Protein AF-A0A9E5TIQ4-F1 (afdb_monomer)

Solvent-accessible surface area (backbone atoms only — not comparable to full-atom values): 17760 Å² total; per-residue (Å²): 130,74,70,66,57,54,55,47,56,70,66,49,48,69,68,75,70,54,94,53,63,68,65,51,43,76,75,41,44,68,67,51,51,52,50,51,50,50,52,50,49,50,49,49,51,48,50,56,61,69,65,55,66,67,79,89,68,67,72,82,74,75,82,85,80,75,95,79,80,78,94,60,82,91,71,82,90,84,85,84,77,77,95,66,72,30,79,55,68,45,64,57,53,42,41,50,55,33,16,78,69,75,42,21,47,34,29,32,95,57,76,78,45,51,29,17,79,81,21,75,45,49,38,68,29,35,35,37,38,36,45,35,27,30,28,50,29,88,58,19,39,41,40,34,37,53,43,50,50,50,52,54,54,57,59,32,92,87,51,47,68,33,36,40,36,43,29,30,39,21,48,29,73,75,10,72,77,59,69,16,31,49,55,70,35,73,46,47,58,27,81,66,53,89,43,23,53,46,55,53,34,56,76,42,37,91,83,41,60,38,42,72,48,66,40,50,84,26,36,82,37,80,38,61,52,61,74,75,73,33,86,64,57,14,24,38,64,52,93,60,64,39,84,92,75,72,42,69,57,38,36,48,29,42,64,45,94,88,69,51,38,38,32,75,87,51,17,32,56,37,81,92,74,58,43,55,40,58,80,40,43,43,80,46,78,43,50,48,79,43,82,31,99,87,67,60,51,41,32,60,69,60,49,58,69,43,55,38,46,88,74,108

Structure (mmCIF, N/CA/C/O backbone):
data_AF-A0A9E5TIQ4-F1
#
_entry.id   AF-A0A9E5TIQ4-F1
#
loop_
_atom_site.group_PDB
_atom_site.id
_atom_site.type_symbol
_atom_site.label_atom_id
_atom_site.label_alt_id
_atom_site.label_comp_id
_atom_site.label_asym_id
_atom_site.label_entity_id
_atom_site.label_seq_id
_atom_site.pdbx_PDB_ins_code
_atom_site.Cartn_x
_atom_site.Cartn_y
_atom_site.Cartn_z
_atom_site.occupancy
_atom_site.B_iso_or_equiv
_atom_site.auth_seq_id
_atom_site.auth_comp_id
_atom_site.auth_asym_id
_atom_site.auth_atom_id
_atom_site.pdbx_PDB_model_num
ATOM 1 N N . ALA A 1 1 ? 28.637 -23.486 -5.875 1.00 42.56 1 ALA A N 1
ATOM 2 C CA . ALA A 1 1 ? 29.849 -24.182 -5.373 1.00 42.56 1 ALA A CA 1
ATOM 3 C C . ALA A 1 1 ? 31.041 -24.232 -6.356 1.00 42.56 1 ALA A C 1
ATOM 5 O O . ALA A 1 1 ? 32.136 -24.559 -5.920 1.00 42.56 1 ALA A O 1
ATOM 6 N N . ALA A 1 2 ? 30.904 -23.883 -7.648 1.00 37.06 2 ALA A N 1
ATOM 7 C CA . ALA A 1 2 ? 32.005 -24.005 -8.623 1.00 37.06 2 ALA A CA 1
ATOM 8 C C . ALA A 1 2 ? 33.028 -22.838 -8.632 1.00 37.06 2 ALA A C 1
ATOM 10 O O . ALA A 1 2 ? 34.176 -23.040 -9.018 1.00 37.06 2 ALA A O 1
ATOM 11 N N . ASN A 1 3 ? 32.665 -21.641 -8.151 1.00 41.19 3 ASN A N 1
ATOM 12 C CA . ASN A 1 3 ? 33.519 -20.444 -8.270 1.00 41.19 3 ASN A CA 1
ATOM 13 C C . ASN A 1 3 ? 34.608 -20.311 -7.188 1.00 41.19 3 ASN A C 1
ATOM 15 O O . ASN A 1 3 ? 35.626 -19.664 -7.423 1.00 41.19 3 ASN A O 1
ATOM 19 N N . ALA A 1 4 ? 34.451 -20.958 -6.027 1.00 39.38 4 ALA A N 1
ATOM 20 C CA . ALA A 1 4 ? 35.472 -20.942 -4.971 1.00 39.38 4 ALA A CA 1
ATOM 21 C C . ALA A 1 4 ? 36.730 -21.751 -5.357 1.00 39.38 4 ALA A C 1
ATOM 23 O O . ALA A 1 4 ? 37.843 -21.416 -4.950 1.00 39.38 4 ALA A O 1
ATOM 24 N N . ASN A 1 5 ? 36.567 -22.773 -6.205 1.00 48.97 5 ASN A N 1
ATOM 25 C CA . ASN A 1 5 ? 37.658 -23.656 -6.625 1.00 48.97 5 ASN A CA 1
ATOM 26 C C . ASN A 1 5 ? 38.603 -23.003 -7.647 1.00 48.97 5 ASN A C 1
ATOM 28 O O . ASN A 1 5 ? 39.792 -23.317 -7.662 1.00 48.97 5 ASN A O 1
ATOM 32 N N . ILE A 1 6 ? 38.112 -22.055 -8.454 1.00 46.56 6 ILE A N 1
ATOM 33 C CA . ILE A 1 6 ? 38.939 -21.318 -9.423 1.00 46.56 6 ILE A CA 1
ATOM 34 C C . ILE A 1 6 ? 39.866 -20.338 -8.689 1.00 46.56 6 ILE A C 1
ATOM 36 O O . ILE A 1 6 ? 41.055 -20.278 -8.983 1.00 46.56 6 ILE A O 1
ATOM 40 N N . TRP A 1 7 ? 39.366 -19.650 -7.658 1.00 47.09 7 TRP A N 1
ATOM 41 C CA . TRP A 1 7 ? 40.166 -18.726 -6.844 1.00 47.09 7 TRP A CA 1
ATOM 42 C C . TRP A 1 7 ? 41.330 -19.423 -6.124 1.00 47.09 7 TRP A C 1
ATOM 44 O O . TRP A 1 7 ? 42.465 -18.942 -6.153 1.00 47.09 7 TRP A O 1
ATOM 54 N N . ALA A 1 8 ? 41.072 -20.587 -5.521 1.00 44.97 8 ALA A N 1
ATOM 55 C CA . ALA A 1 8 ? 42.109 -21.375 -4.860 1.00 44.97 8 ALA A CA 1
ATOM 56 C C . ALA A 1 8 ? 43.161 -21.890 -5.863 1.00 44.97 8 ALA A C 1
ATOM 58 O O . ALA A 1 8 ? 44.362 -21.776 -5.617 1.00 44.97 8 ALA A O 1
ATOM 59 N N . ALA A 1 9 ? 42.736 -22.390 -7.026 1.00 51.69 9 ALA A N 1
ATOM 60 C CA . ALA A 1 9 ? 43.649 -22.900 -8.048 1.00 51.69 9 ALA A CA 1
ATOM 61 C C . ALA A 1 9 ? 44.524 -21.799 -8.680 1.00 51.69 9 ALA A C 1
ATOM 63 O O . ALA A 1 9 ? 45.705 -22.023 -8.934 1.00 51.69 9 ALA A O 1
ATOM 64 N N . THR A 1 10 ? 43.985 -20.599 -8.908 1.00 54.16 10 THR A N 1
ATOM 65 C CA . THR A 1 10 ? 44.727 -19.514 -9.570 1.00 54.16 10 THR A CA 1
ATOM 66 C C . THR A 1 10 ? 45.737 -18.830 -8.647 1.00 54.16 10 THR A C 1
ATOM 68 O O . THR A 1 10 ? 46.815 -18.454 -9.105 1.00 54.16 10 THR A O 1
ATOM 71 N N . TYR A 1 11 ? 45.428 -18.684 -7.354 1.00 53.97 11 TYR A N 1
ATOM 72 C CA . TYR A 1 11 ? 46.252 -17.876 -6.444 1.00 53.97 11 TYR A CA 1
ATOM 73 C C . TYR A 1 11 ? 47.030 -18.678 -5.395 1.00 53.97 11 TYR A C 1
ATOM 75 O O . TYR A 1 11 ? 48.069 -18.205 -4.936 1.00 53.97 11 TYR A O 1
ATOM 83 N N . VAL A 1 12 ? 46.588 -19.887 -5.031 1.00 56.94 12 VAL A N 1
ATOM 84 C CA . VAL A 1 12 ? 47.251 -20.705 -3.994 1.00 56.94 12 VAL A CA 1
ATOM 85 C C . VAL A 1 12 ? 48.229 -21.708 -4.606 1.00 56.94 12 VAL A C 1
ATOM 87 O O . VAL A 1 12 ? 49.316 -21.920 -4.074 1.00 56.94 12 VAL A O 1
ATOM 90 N N . PHE A 1 13 ? 47.900 -22.282 -5.763 1.00 54.41 13 PHE A N 1
ATOM 91 C CA . PHE A 1 13 ? 48.732 -23.298 -6.418 1.00 54.41 13 PHE A CA 1
ATOM 92 C C . PHE A 1 13 ? 50.144 -22.809 -6.817 1.00 54.41 13 PHE A C 1
ATOM 94 O O . PHE A 1 13 ? 51.103 -23.543 -6.579 1.00 54.41 13 PHE A O 1
ATOM 101 N N . PRO A 1 14 ? 50.335 -21.566 -7.313 1.00 57.72 14 PRO A N 1
ATOM 102 C CA . PRO A 1 14 ? 51.669 -21.037 -7.614 1.00 57.72 14 PRO A CA 1
ATOM 103 C C . PRO A 1 14 ? 52.554 -20.811 -6.379 1.00 57.72 14 PRO A C 1
ATOM 105 O O . PRO A 1 14 ? 53.769 -20.706 -6.516 1.00 57.72 14 PRO A O 1
ATOM 108 N N . LEU A 1 15 ? 51.968 -20.712 -5.177 1.00 54.88 15 LEU A N 1
ATOM 109 C CA . LEU A 1 15 ? 52.715 -20.599 -3.917 1.00 54.88 15 LEU A CA 1
ATOM 110 C C . LEU A 1 15 ? 53.240 -21.964 -3.448 1.00 54.88 15 LEU A C 1
ATOM 112 O O . LEU A 1 15 ? 54.264 -22.022 -2.778 1.00 54.88 15 LEU A O 1
ATOM 116 N N . LEU A 1 16 ? 52.584 -23.065 -3.825 1.00 56.22 16 LEU A N 1
ATOM 117 C CA . LEU A 1 16 ? 53.005 -24.423 -3.464 1.00 56.22 16 LEU A CA 1
ATOM 118 C C . LEU A 1 16 ? 54.097 -24.985 -4.390 1.00 56.22 16 LEU A C 1
ATOM 120 O O . LEU A 1 16 ? 54.746 -25.962 -4.033 1.00 56.22 16 LEU A O 1
ATOM 124 N N . SER A 1 17 ? 54.330 -24.364 -5.552 1.00 56.97 17 SER A N 1
ATOM 125 C CA . SER A 1 17 ? 55.329 -24.782 -6.548 1.00 56.97 17 SER A CA 1
ATOM 126 C C . SER A 1 17 ? 56.645 -23.990 -6.486 1.00 56.97 17 SER A C 1
ATOM 128 O O . SER A 1 17 ? 57.386 -23.941 -7.466 1.00 56.97 17 SER A O 1
ATOM 130 N N . VAL A 1 18 ? 56.916 -23.284 -5.384 1.00 62.72 18 VAL A N 1
ATOM 131 C CA . VAL A 1 18 ? 58.122 -22.456 -5.238 1.00 62.72 18 VAL A CA 1
ATOM 132 C C . VAL A 1 18 ? 59.252 -23.292 -4.637 1.00 62.72 18 VAL A C 1
ATOM 134 O O . VAL A 1 18 ? 59.346 -23.437 -3.421 1.00 62.72 18 VAL A O 1
ATOM 137 N N . ASP A 1 19 ? 60.162 -23.771 -5.486 1.00 61.66 19 ASP A N 1
ATOM 138 C CA . ASP A 1 19 ? 61.300 -24.616 -5.080 1.00 61.66 19 ASP A CA 1
ATOM 139 C C . ASP A 1 19 ? 62.307 -23.915 -4.149 1.00 61.66 19 ASP A C 1
ATOM 141 O O . ASP A 1 19 ? 63.136 -24.564 -3.513 1.00 61.66 19 ASP A O 1
ATOM 145 N N . ASN A 1 20 ? 62.269 -22.579 -4.055 1.00 65.69 20 ASN A N 1
ATOM 146 C CA . ASN A 1 20 ? 63.195 -21.824 -3.214 1.00 65.69 20 ASN A CA 1
ATOM 147 C C . ASN A 1 20 ? 62.518 -20.625 -2.532 1.00 65.69 20 ASN A C 1
ATOM 149 O O . ASN A 1 20 ? 62.623 -19.471 -2.952 1.00 65.69 20 ASN A O 1
ATOM 153 N N . TRP A 1 21 ? 61.813 -20.919 -1.439 1.00 63.22 21 TRP A N 1
ATOM 154 C CA . TRP A 1 21 ? 61.018 -19.965 -0.653 1.00 63.22 21 TRP A CA 1
ATOM 155 C C . TRP A 1 21 ? 61.799 -18.713 -0.217 1.00 63.22 21 TRP A C 1
ATOM 157 O O . TRP A 1 21 ? 61.247 -17.616 -0.120 1.00 63.22 21 TRP A O 1
ATOM 167 N N . LYS A 1 22 ? 63.114 -18.859 -0.014 1.00 60.19 22 LYS A N 1
ATOM 168 C CA . LYS A 1 22 ? 64.007 -17.795 0.460 1.00 60.19 22 LYS A CA 1
ATOM 169 C C . LYS A 1 22 ? 64.152 -16.646 -0.552 1.00 60.19 22 LYS A C 1
ATOM 171 O O . LYS A 1 22 ? 64.002 -15.488 -0.175 1.00 60.19 22 LYS A O 1
ATOM 176 N N . SER A 1 23 ? 64.351 -16.949 -1.839 1.00 62.03 23 SER A N 1
ATOM 177 C CA . SER A 1 23 ? 64.501 -15.923 -2.889 1.00 62.03 23 SER A CA 1
ATOM 178 C C . SER A 1 23 ? 63.163 -15.294 -3.297 1.00 62.03 23 SER A C 1
ATOM 180 O O . SER A 1 23 ? 63.107 -14.126 -3.695 1.00 62.03 23 SER A O 1
ATOM 182 N N . PHE A 1 24 ? 62.069 -16.051 -3.163 1.00 62.56 24 PHE A N 1
ATOM 183 C CA . PHE A 1 24 ? 60.713 -15.569 -3.401 1.00 62.56 24 PHE A CA 1
ATOM 184 C C . PHE A 1 24 ? 60.289 -14.541 -2.346 1.00 62.56 24 PHE A C 1
ATOM 186 O O . PHE A 1 24 ? 59.835 -13.453 -2.712 1.00 62.56 24 PHE A O 1
ATOM 193 N N . LEU A 1 25 ? 60.518 -14.823 -1.054 1.00 61.44 25 LEU A N 1
ATOM 194 C CA . LEU A 1 25 ? 60.291 -13.838 0.005 1.00 61.44 25 LEU A CA 1
ATOM 195 C C . LEU A 1 25 ? 61.185 -12.606 -0.169 1.00 61.44 25 LEU A C 1
ATOM 197 O O . LEU A 1 25 ? 60.672 -11.493 -0.132 1.00 61.44 25 LEU A O 1
ATOM 201 N N . GLU A 1 26 ? 62.481 -12.759 -0.444 1.00 64.50 26 GLU A N 1
ATOM 202 C CA . GLU A 1 26 ? 63.382 -11.605 -0.608 1.00 64.50 26 GLU A CA 1
ATOM 203 C C . GLU A 1 26 ? 62.938 -10.633 -1.718 1.00 64.50 26 GLU A C 1
ATOM 205 O O . GLU A 1 26 ? 63.075 -9.418 -1.565 1.00 64.50 26 GLU A O 1
ATOM 210 N N . ARG A 1 27 ? 62.334 -11.130 -2.809 1.00 64.75 27 ARG A N 1
ATOM 211 C CA . ARG A 1 27 ? 61.827 -10.287 -3.911 1.00 64.75 27 ARG A CA 1
ATOM 212 C C . ARG A 1 27 ? 60.391 -9.791 -3.738 1.00 64.75 27 ARG A C 1
ATOM 214 O O . ARG A 1 27 ? 60.051 -8.751 -4.300 1.00 64.75 27 ARG A O 1
ATOM 221 N N . ARG A 1 28 ? 59.527 -10.527 -3.031 1.00 64.50 28 ARG A N 1
ATOM 222 C CA . ARG A 1 28 ? 58.069 -10.282 -2.988 1.00 64.50 28 ARG A CA 1
ATOM 223 C C . ARG A 1 28 ? 57.520 -10.055 -1.572 1.00 64.50 28 ARG A C 1
ATOM 225 O O . ARG A 1 28 ? 56.307 -9.954 -1.419 1.00 64.50 28 ARG A O 1
ATOM 232 N N . TRP A 1 29 ? 58.364 -9.909 -0.546 1.00 68.25 29 TRP A N 1
ATOM 233 C CA . TRP A 1 29 ? 57.895 -9.694 0.833 1.00 68.25 29 TRP A CA 1
ATOM 234 C C . TRP A 1 29 ? 57.043 -8.430 0.992 1.00 68.25 29 TRP A C 1
ATOM 236 O O . TRP A 1 29 ? 56.099 -8.438 1.770 1.00 68.25 29 TRP A O 1
ATOM 246 N N . LYS A 1 30 ? 57.323 -7.361 0.231 1.00 64.00 30 LYS A N 1
ATOM 247 C CA . LYS A 1 30 ? 56.545 -6.112 0.284 1.00 64.00 30 LYS A CA 1
ATOM 248 C C . LYS A 1 30 ? 55.079 -6.301 -0.152 1.00 64.00 30 LYS A C 1
ATOM 250 O O . LYS A 1 30 ? 54.204 -5.969 0.642 1.00 64.00 30 LYS A O 1
ATOM 255 N N . PRO A 1 31 ? 54.764 -6.855 -1.344 1.00 65.88 31 PRO A N 1
ATOM 256 C CA . PRO A 1 31 ? 53.372 -7.119 -1.716 1.00 65.88 31 PRO A CA 1
ATOM 257 C C . PRO A 1 31 ? 52.699 -8.180 -0.831 1.00 65.88 31 PRO A C 1
ATOM 259 O O . PRO A 1 31 ? 51.519 -8.044 -0.530 1.00 65.88 31 PRO A O 1
ATOM 262 N N . LEU A 1 32 ? 53.435 -9.189 -0.347 1.00 71.25 32 LEU A N 1
ATOM 263 C CA . LEU A 1 32 ? 52.907 -10.173 0.610 1.00 71.25 32 LEU A CA 1
ATOM 264 C C . LEU A 1 32 ? 52.525 -9.536 1.952 1.00 71.25 32 LEU A C 1
ATOM 266 O O . LEU A 1 32 ? 51.450 -9.817 2.471 1.00 71.25 32 LEU A O 1
ATOM 270 N N . ALA A 1 33 ? 53.359 -8.641 2.484 1.00 72.31 33 ALA A N 1
ATOM 271 C CA . ALA A 1 33 ? 53.063 -7.908 3.710 1.00 72.31 33 ALA A CA 1
ATOM 272 C C . ALA A 1 33 ? 51.814 -7.028 3.552 1.00 72.31 33 ALA A C 1
ATOM 274 O O . ALA A 1 33 ? 50.981 -6.995 4.450 1.00 72.31 33 ALA A O 1
ATOM 275 N N . VAL A 1 34 ? 51.636 -6.379 2.395 1.00 70.81 34 VAL A N 1
ATOM 276 C CA . VAL A 1 34 ? 50.425 -5.594 2.099 1.00 70.81 34 VAL A CA 1
ATOM 277 C C . VAL A 1 34 ? 49.180 -6.481 2.068 1.00 70.81 34 VAL A C 1
ATOM 279 O O . VAL A 1 34 ? 48.183 -6.129 2.687 1.00 70.81 34 VAL A O 1
ATOM 282 N N . ILE A 1 35 ? 49.232 -7.649 1.418 1.00 74.69 35 ILE A N 1
ATOM 283 C CA . ILE A 1 35 ? 48.102 -8.593 1.391 1.00 74.69 35 ILE A CA 1
ATOM 284 C C . ILE A 1 35 ? 47.768 -9.084 2.803 1.00 74.69 35 ILE A C 1
ATOM 286 O O . ILE A 1 35 ? 46.601 -9.099 3.177 1.00 74.69 35 ILE A O 1
ATOM 290 N N . VAL A 1 36 ? 48.773 -9.437 3.608 1.00 78.69 36 VAL A N 1
ATOM 291 C CA . VAL A 1 36 ? 48.565 -9.878 4.996 1.00 78.69 36 VAL A CA 1
ATOM 292 C C . VAL A 1 36 ? 47.952 -8.766 5.845 1.00 78.69 36 VAL A C 1
ATOM 294 O O . VAL A 1 36 ? 47.033 -9.036 6.610 1.00 78.69 36 VAL A O 1
ATOM 297 N N . VAL A 1 37 ? 48.401 -7.517 5.682 1.00 79.75 37 VAL A N 1
ATOM 298 C CA . VAL A 1 37 ? 47.808 -6.360 6.370 1.00 79.75 37 VAL A CA 1
ATOM 299 C C . VAL A 1 37 ? 46.363 -6.146 5.927 1.00 79.75 37 VAL A C 1
ATOM 301 O O . VAL A 1 37 ? 45.508 -5.960 6.782 1.00 79.75 37 VAL A O 1
ATOM 304 N N . ILE A 1 38 ? 46.058 -6.231 4.629 1.00 75.62 38 ILE A N 1
ATOM 305 C CA . ILE A 1 38 ? 44.681 -6.117 4.127 1.00 75.62 38 ILE A CA 1
ATOM 306 C C . ILE A 1 38 ? 43.811 -7.233 4.709 1.00 75.62 38 ILE A C 1
ATOM 308 O O . ILE A 1 38 ? 42.761 -6.940 5.260 1.00 75.62 38 ILE A O 1
ATOM 312 N N . VAL A 1 39 ? 44.260 -8.490 4.673 1.00 79.75 39 VAL A N 1
ATOM 313 C CA . VAL A 1 39 ? 43.513 -9.627 5.235 1.00 79.75 39 VAL A CA 1
ATOM 314 C C . VAL A 1 39 ? 43.319 -9.473 6.743 1.00 79.75 39 VAL A C 1
ATOM 316 O O . VAL A 1 39 ? 42.223 -9.722 7.235 1.00 79.75 39 VAL A O 1
ATOM 319 N N . ALA A 1 40 ? 44.335 -9.018 7.480 1.00 78.19 40 ALA A N 1
ATOM 320 C CA . ALA A 1 40 ? 44.237 -8.775 8.917 1.00 78.19 40 ALA A CA 1
ATOM 321 C C . ALA A 1 40 ? 43.289 -7.612 9.245 1.00 78.19 40 ALA A C 1
ATOM 323 O O . ALA A 1 40 ? 42.498 -7.719 10.179 1.00 78.19 40 ALA A O 1
ATOM 324 N N . LEU A 1 41 ? 43.312 -6.531 8.460 1.00 75.38 41 LEU A N 1
ATOM 325 C CA . LEU A 1 41 ? 42.383 -5.408 8.598 1.00 75.38 41 LEU A CA 1
ATOM 326 C C . LEU A 1 41 ? 40.954 -5.814 8.229 1.00 75.38 41 LEU A C 1
ATOM 328 O O . LEU A 1 41 ? 40.027 -5.449 8.940 1.00 75.38 41 LEU A O 1
ATOM 332 N N . SER A 1 42 ? 40.763 -6.607 7.173 1.00 68.38 42 SER A N 1
ATOM 333 C CA . SER A 1 42 ? 39.458 -7.145 6.783 1.00 68.38 42 SER A CA 1
ATOM 334 C C . SER A 1 42 ? 38.922 -8.130 7.820 1.00 68.38 42 SER A C 1
ATOM 336 O O . SER A 1 42 ? 37.750 -8.056 8.168 1.00 68.38 42 SER A O 1
ATOM 338 N N . ALA A 1 43 ? 39.761 -9.012 8.366 1.00 71.06 43 ALA A N 1
ATOM 339 C CA . ALA A 1 43 ? 39.381 -9.932 9.434 1.00 71.06 43 ALA A CA 1
ATOM 340 C C . ALA A 1 43 ? 39.088 -9.191 10.746 1.00 71.06 43 ALA A C 1
ATOM 342 O O . ALA A 1 43 ? 38.109 -9.512 11.412 1.00 71.06 43 ALA A O 1
ATOM 343 N N . GLY A 1 44 ? 39.876 -8.167 11.089 1.00 70.94 44 GLY A N 1
ATOM 344 C CA . GLY A 1 44 ? 39.629 -7.289 12.233 1.00 70.94 44 GLY A CA 1
ATOM 345 C C . GLY A 1 44 ? 38.335 -6.492 12.079 1.00 70.94 44 GLY A C 1
ATOM 346 O O . GLY A 1 44 ? 37.512 -6.483 12.986 1.00 70.94 44 GLY A O 1
ATOM 347 N N . TYR A 1 45 ? 38.095 -5.908 10.903 1.00 68.44 45 TYR A N 1
ATOM 348 C CA . TYR A 1 45 ? 36.848 -5.218 10.568 1.00 68.44 45 TYR A CA 1
ATOM 349 C C . TYR A 1 45 ? 35.645 -6.167 10.618 1.00 68.44 45 TYR A C 1
ATOM 351 O O . TYR A 1 45 ? 34.634 -5.842 11.234 1.00 68.44 45 TYR A O 1
ATOM 359 N N . MET A 1 46 ? 35.763 -7.371 10.047 1.00 63.56 46 MET A N 1
ATOM 360 C CA . MET A 1 46 ? 34.723 -8.394 10.145 1.00 63.56 46 MET A CA 1
ATOM 361 C C . MET A 1 46 ? 34.512 -8.853 11.587 1.00 63.56 46 MET A C 1
ATOM 363 O O . MET A 1 46 ? 33.369 -9.029 11.970 1.00 63.56 46 MET A O 1
ATOM 367 N N . SER A 1 47 ? 35.557 -9.003 12.403 1.00 66.56 47 SER A N 1
ATOM 368 C CA . SER A 1 47 ? 35.436 -9.378 13.818 1.00 66.56 47 SER A CA 1
ATOM 369 C C . SER A 1 47 ? 34.778 -8.283 14.654 1.00 66.56 47 SER A C 1
ATOM 371 O O . SER A 1 47 ? 33.986 -8.601 15.530 1.00 66.56 47 SER A O 1
ATOM 373 N N . ILE A 1 48 ? 35.062 -7.008 14.377 1.00 63.09 48 ILE A N 1
ATOM 374 C CA . ILE A 1 48 ? 34.384 -5.868 15.014 1.00 63.09 48 ILE A CA 1
ATOM 375 C C . ILE A 1 48 ? 32.912 -5.829 14.591 1.00 63.09 48 ILE A C 1
ATOM 377 O O . ILE A 1 48 ? 32.042 -5.578 15.415 1.00 63.09 48 ILE A O 1
ATOM 381 N N . ARG A 1 49 ? 32.615 -6.135 13.322 1.00 55.66 49 ARG A N 1
ATOM 382 C CA . ARG A 1 49 ? 31.243 -6.181 12.800 1.00 55.66 49 ARG A CA 1
ATOM 383 C C . ARG A 1 49 ? 30.457 -7.402 13.292 1.00 55.66 49 ARG A C 1
ATOM 385 O O . ARG A 1 49 ? 29.257 -7.295 13.494 1.00 55.66 49 ARG A O 1
ATOM 392 N N . ARG A 1 50 ? 31.122 -8.545 13.498 1.00 52.62 50 ARG A N 1
ATOM 393 C CA . ARG A 1 50 ? 30.534 -9.789 14.032 1.00 52.62 50 ARG A CA 1
ATOM 394 C C . ARG A 1 50 ? 30.417 -9.776 15.557 1.00 52.62 50 ARG A C 1
ATOM 396 O O . ARG A 1 50 ? 29.568 -10.470 16.086 1.00 52.62 50 ARG A O 1
ATOM 403 N N . GLY A 1 51 ? 31.256 -8.991 16.236 1.00 43.94 51 GLY A N 1
ATOM 404 C CA . GLY A 1 51 ? 31.124 -8.641 17.654 1.00 43.94 51 GLY A CA 1
ATOM 405 C C . GLY A 1 51 ? 30.189 -7.453 17.899 1.00 43.94 51 GLY A C 1
ATOM 406 O O . GLY A 1 51 ? 30.184 -6.898 18.996 1.00 43.94 51 GLY A O 1
ATOM 407 N N . GLY A 1 52 ? 29.439 -7.027 16.879 1.00 45.44 52 GLY A N 1
ATOM 408 C CA . GLY A 1 52 ? 28.377 -6.049 17.028 1.00 45.44 52 GLY A CA 1
ATOM 409 C C . GLY A 1 52 ? 27.222 -6.671 17.795 1.00 45.44 52 GLY A C 1
ATOM 410 O O . GLY A 1 52 ? 26.442 -7.386 17.187 1.00 45.44 52 GLY A O 1
ATOM 411 N N . LEU A 1 53 ? 27.169 -6.351 19.091 1.00 45.09 53 LEU A N 1
ATOM 412 C CA . LEU A 1 53 ? 26.035 -6.469 20.010 1.00 45.09 53 LEU A CA 1
ATOM 413 C C . LEU A 1 53 ? 25.425 -7.877 20.093 1.00 45.09 53 LEU A C 1
ATOM 415 O O . LEU A 1 53 ? 24.740 -8.329 19.184 1.00 45.09 53 LEU A O 1
ATOM 419 N N . ASP A 1 54 ? 25.621 -8.538 21.237 1.00 41.84 54 ASP A N 1
ATOM 420 C CA . ASP A 1 54 ? 24.704 -9.595 21.665 1.00 41.84 54 ASP A CA 1
ATOM 421 C C . ASP A 1 54 ? 23.265 -9.072 21.498 1.00 41.84 54 ASP A C 1
ATOM 423 O O . ASP A 1 54 ? 22.910 -8.043 22.084 1.00 41.84 54 ASP A O 1
ATOM 427 N N . ASP A 1 55 ? 22.450 -9.766 20.696 1.00 48.09 55 ASP A N 1
ATOM 428 C CA . ASP A 1 55 ? 21.023 -9.458 20.472 1.00 48.09 55 ASP A CA 1
ATOM 429 C C . ASP A 1 55 ? 20.261 -9.354 21.820 1.00 48.09 55 ASP A C 1
ATOM 431 O O . ASP A 1 55 ? 19.261 -8.648 21.928 1.00 48.09 55 ASP A O 1
ATOM 435 N N . ASP A 1 56 ? 20.797 -9.972 22.881 1.00 46.44 56 ASP A N 1
ATOM 436 C CA . ASP A 1 56 ? 20.289 -9.947 24.259 1.00 46.44 56 ASP A CA 1
ATOM 437 C C . ASP A 1 56 ? 20.448 -8.598 24.998 1.00 46.44 56 ASP A C 1
ATOM 439 O O . ASP A 1 56 ? 19.894 -8.437 26.087 1.00 46.44 56 ASP A O 1
ATOM 443 N N . GLN A 1 57 ? 21.186 -7.616 24.458 1.00 42.84 57 GLN A N 1
ATOM 444 C CA . GLN A 1 57 ? 21.367 -6.297 25.098 1.00 42.84 57 GLN A CA 1
ATOM 445 C C . GLN A 1 57 ? 20.585 -5.147 24.459 1.00 42.84 57 GLN A C 1
ATOM 447 O O . GLN A 1 57 ? 20.641 -4.022 24.968 1.00 42.84 57 GLN A O 1
ATOM 452 N N . MET A 1 58 ? 19.818 -5.385 23.393 1.00 44.88 58 MET A N 1
ATOM 453 C CA . MET A 1 58 ? 18.860 -4.380 22.938 1.00 44.88 58 MET A CA 1
ATOM 454 C C . MET A 1 58 ? 17.682 -4.348 23.915 1.00 44.88 58 MET A C 1
ATOM 456 O O . MET A 1 58 ? 16.712 -5.091 23.779 1.00 44.88 58 MET A O 1
ATOM 460 N N . SER A 1 59 ? 17.781 -3.473 24.921 1.00 47.41 59 SER A N 1
ATOM 461 C CA . SER A 1 59 ? 16.624 -3.009 25.688 1.00 47.41 59 SER A CA 1
ATOM 462 C C . SER A 1 59 ? 15.506 -2.702 24.695 1.00 47.41 59 SER A C 1
ATOM 464 O O . SER A 1 59 ? 15.704 -1.918 23.763 1.00 47.41 59 SER A O 1
ATOM 466 N N . ARG A 1 60 ? 14.343 -3.344 24.863 1.00 52.22 60 ARG A N 1
ATOM 467 C CA . ARG A 1 60 ? 13.107 -2.883 24.230 1.00 52.22 60 ARG A CA 1
ATOM 468 C C . ARG A 1 60 ? 12.799 -1.534 24.861 1.00 52.22 60 ARG A C 1
ATOM 470 O O . ARG A 1 60 ? 12.055 -1.465 25.836 1.00 52.22 60 ARG A O 1
ATOM 477 N N . ASP A 1 61 ? 13.432 -0.482 24.358 1.00 56.19 61 ASP A N 1
ATOM 478 C CA . ASP A 1 61 ? 13.119 0.875 24.760 1.00 56.19 61 ASP A CA 1
ATOM 479 C C . ASP A 1 61 ? 11.663 1.103 24.373 1.00 56.19 61 ASP A C 1
ATOM 481 O O . ASP A 1 61 ? 11.310 1.228 23.199 1.00 56.19 61 ASP A O 1
ATOM 485 N N . ILE A 1 62 ? 10.794 1.056 25.381 1.00 61.72 62 ILE A N 1
ATOM 486 C CA . ILE A 1 62 ? 9.381 1.349 25.210 1.00 61.72 62 ILE A CA 1
ATOM 487 C C . ILE A 1 62 ? 9.324 2.816 24.805 1.00 61.72 62 ILE A C 1
ATOM 489 O O . ILE A 1 62 ? 9.680 3.702 25.587 1.00 61.72 62 ILE A O 1
ATOM 493 N N . LEU A 1 63 ? 8.913 3.063 23.563 1.00 68.38 63 LEU A N 1
ATOM 494 C CA . LEU A 1 63 ? 8.738 4.406 23.043 1.00 68.38 63 LEU A CA 1
ATOM 495 C C . LEU A 1 63 ? 7.662 5.109 23.881 1.00 68.38 63 LEU A C 1
ATOM 497 O O . LEU A 1 63 ? 6.471 4.831 23.750 1.00 68.38 63 LEU A O 1
ATOM 501 N N . SER A 1 64 ? 8.095 5.999 24.772 1.00 74.69 64 SER A N 1
ATOM 502 C CA . SER A 1 64 ? 7.198 6.834 25.564 1.00 74.69 64 SER A CA 1
ATOM 503 C C . SER A 1 64 ? 6.808 8.047 24.733 1.00 74.69 64 SER A C 1
ATOM 505 O O . SER A 1 64 ? 7.624 8.941 24.498 1.00 74.69 64 SER A O 1
ATOM 507 N N . LEU A 1 65 ? 5.568 8.051 24.252 1.00 81.38 65 LEU A N 1
ATOM 508 C CA . LEU A 1 65 ? 4.997 9.154 23.492 1.00 81.38 65 LEU A CA 1
ATOM 509 C C . LEU A 1 65 ? 4.041 9.943 24.381 1.00 81.38 65 LEU A C 1
ATOM 511 O O . LEU A 1 65 ? 3.195 9.377 25.069 1.00 81.38 65 LEU A O 1
ATOM 515 N N . THR A 1 66 ? 4.159 11.266 24.341 1.00 83.62 66 THR A N 1
ATOM 516 C CA . THR A 1 66 ? 3.177 12.178 24.932 1.00 83.62 66 THR A CA 1
ATOM 517 C C . THR A 1 66 ? 2.357 12.815 23.815 1.00 83.62 66 THR A C 1
ATOM 519 O O . THR A 1 66 ? 2.968 13.230 22.827 1.00 83.62 66 THR A O 1
ATOM 522 N N . PRO A 1 67 ? 1.025 12.952 23.953 1.00 84.88 67 PRO A N 1
ATOM 523 C CA . PRO A 1 67 ? 0.212 13.664 22.973 1.00 84.88 67 PRO A CA 1
ATOM 524 C C . PRO A 1 67 ? 0.738 15.081 22.724 1.00 84.88 67 PRO A C 1
ATOM 526 O O . PRO A 1 67 ? 1.115 15.788 23.662 1.00 84.88 67 PRO A O 1
ATOM 529 N N . MET A 1 68 ? 0.773 15.489 21.457 1.00 86.38 68 MET A N 1
ATOM 530 C CA . MET A 1 68 ? 1.245 16.805 21.031 1.00 86.38 68 MET A CA 1
ATOM 531 C C . MET A 1 68 ? 0.327 17.368 19.951 1.00 86.38 68 MET A C 1
ATOM 533 O O . MET A 1 68 ? -0.083 16.649 19.046 1.00 86.38 68 MET A O 1
ATOM 537 N N . GLU A 1 69 ? 0.074 18.671 20.026 1.00 87.06 69 GLU A N 1
ATOM 538 C CA . GLU A 1 69 ? -0.655 19.420 19.003 1.00 87.06 69 GLU A CA 1
ATOM 539 C C . GLU A 1 69 ? 0.322 20.113 18.050 1.00 87.06 69 GLU A C 1
ATOM 541 O O . GLU A 1 69 ? 1.379 20.608 18.460 1.00 87.06 69 GLU A O 1
ATOM 546 N N . ALA A 1 70 ? -0.037 20.174 16.769 1.00 87.00 70 ALA A N 1
ATOM 547 C CA . ALA A 1 70 ? 0.759 20.884 15.778 1.00 87.00 70 ALA A CA 1
ATOM 548 C C . ALA A 1 70 ? 0.745 22.401 16.035 1.00 87.00 70 ALA A C 1
ATOM 550 O O . ALA A 1 70 ? -0.279 22.991 16.371 1.00 87.00 70 ALA A O 1
ATOM 551 N N . SER A 1 71 ? 1.887 23.061 15.826 1.00 87.88 71 SER A N 1
ATOM 552 C CA . SER A 1 71 ? 2.035 24.511 16.024 1.00 87.88 71 SER A CA 1
ATOM 553 C C . SER A 1 71 ? 1.700 25.357 14.786 1.00 87.88 71 SER A C 1
ATOM 555 O O . SER A 1 71 ? 1.732 26.585 14.860 1.00 87.88 71 SER A O 1
ATOM 557 N N . GLY A 1 72 ? 1.386 24.728 13.649 1.00 87.44 72 GLY A N 1
ATOM 558 C CA . GLY A 1 72 ? 1.096 25.390 12.375 1.00 87.44 72 GLY A CA 1
ATOM 559 C C . GLY A 1 72 ? 0.218 24.536 11.460 1.00 87.44 72 GLY A C 1
ATOM 560 O O . GLY A 1 72 ? -0.022 23.368 11.751 1.00 87.44 72 GLY A O 1
ATOM 561 N N . THR A 1 73 ? -0.256 25.131 10.360 1.00 85.38 73 THR A N 1
ATOM 562 C CA . THR A 1 73 ? -1.151 24.483 9.382 1.00 85.38 73 THR A CA 1
ATOM 563 C C . THR A 1 73 ? -0.577 24.591 7.954 1.00 85.38 73 THR A C 1
ATOM 565 O O . THR A 1 73 ? 0.087 25.593 7.659 1.00 85.38 73 THR A O 1
ATOM 568 N N . PRO A 1 74 ? -0.813 23.606 7.061 1.00 86.75 74 PRO A N 1
ATOM 569 C CA . PRO A 1 74 ? -1.511 22.345 7.322 1.00 86.75 74 PRO A CA 1
ATOM 570 C C . PRO A 1 74 ? -0.655 21.372 8.146 1.00 86.75 74 PRO A C 1
ATOM 572 O O . PRO A 1 74 ? 0.573 21.386 8.062 1.00 86.75 74 PRO A O 1
ATOM 575 N N . GLN A 1 75 ? -1.318 20.523 8.928 1.00 85.44 75 GLN A N 1
ATOM 576 C CA . GLN A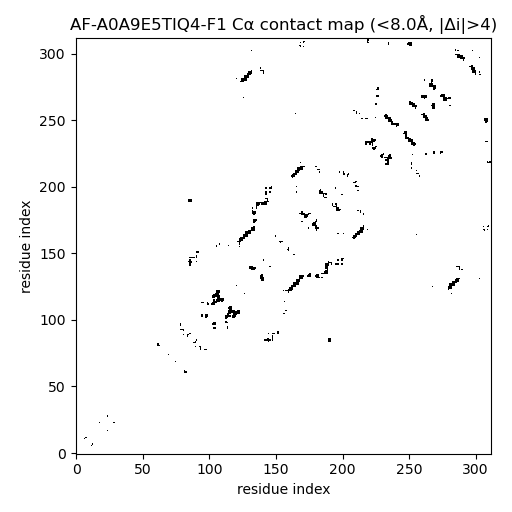 1 75 ? -0.692 19.488 9.745 1.00 85.44 75 GLN A CA 1
ATOM 577 C C . GLN A 1 75 ? -1.195 18.094 9.368 1.00 85.44 75 GLN A C 1
ATOM 579 O O . GLN A 1 75 ? -2.324 17.932 8.907 1.00 85.44 75 GLN A O 1
ATOM 584 N N . SER A 1 76 ? -0.355 17.089 9.597 1.00 87.81 76 SER A N 1
ATOM 585 C CA . SER A 1 76 ? -0.766 15.686 9.582 1.00 87.81 76 SER A CA 1
ATOM 586 C C . SER A 1 76 ? -1.165 15.256 10.991 1.00 87.81 76 SER A C 1
ATOM 588 O O . SER A 1 76 ? -0.498 15.630 11.956 1.00 87.81 76 SER A O 1
ATOM 590 N N . ASN A 1 77 ? -2.206 14.433 11.096 1.00 91.06 77 ASN A N 1
ATOM 591 C CA . ASN A 1 77 ? -2.527 13.734 12.337 1.00 91.06 77 ASN A CA 1
ATOM 592 C C . ASN A 1 77 ? -1.627 12.502 12.452 1.00 91.06 77 ASN A C 1
ATOM 594 O O . ASN A 1 77 ? -1.483 11.749 11.487 1.00 91.06 77 ASN A O 1
ATOM 598 N N . ILE A 1 78 ? -1.007 12.310 13.615 1.00 91.88 78 ILE A N 1
ATOM 599 C CA . ILE A 1 78 ? -0.155 11.153 13.891 1.00 91.88 78 ILE A CA 1
ATOM 600 C C . ILE A 1 78 ? -0.753 10.412 15.076 1.00 91.88 78 ILE A C 1
ATOM 602 O O . ILE A 1 78 ? -0.793 10.933 16.188 1.00 91.88 78 ILE A O 1
ATOM 606 N N . TYR A 1 79 ? -1.175 9.183 14.816 1.00 93.69 79 TYR A N 1
ATOM 607 C CA . TYR A 1 79 ? -1.614 8.235 15.826 1.00 93.69 79 TYR A CA 1
ATOM 608 C C . TYR A 1 79 ? -0.545 7.160 15.964 1.00 93.69 79 TYR A C 1
ATOM 610 O O . TYR A 1 79 ? 0.062 6.750 14.973 1.00 93.69 79 TYR A O 1
ATOM 618 N N . ALA A 1 80 ? -0.279 6.740 17.195 1.00 92.69 80 ALA A N 1
ATOM 619 C CA . ALA A 1 80 ? 0.752 5.762 17.477 1.00 92.69 80 ALA A CA 1
ATOM 620 C C . ALA A 1 80 ? 0.275 4.816 18.572 1.00 92.69 80 ALA A C 1
ATOM 622 O O . ALA A 1 80 ? 0.014 5.237 19.699 1.00 92.69 80 ALA A O 1
ATOM 623 N N . VAL A 1 81 ? 0.207 3.539 18.222 1.00 91.56 81 VAL A N 1
ATOM 624 C CA . VAL A 1 81 ? 0.050 2.432 19.161 1.00 91.56 81 VAL A CA 1
ATOM 625 C C . VAL A 1 81 ? 1.428 1.804 19.345 1.00 91.56 81 VAL A C 1
ATOM 627 O O . VAL A 1 81 ? 2.205 1.704 18.393 1.00 91.56 81 VAL A O 1
ATOM 630 N N . SER A 1 82 ? 1.776 1.454 20.580 1.00 90.19 82 SER A N 1
ATOM 631 C CA . SER A 1 82 ? 3.071 0.870 20.925 1.00 90.19 82 SER A CA 1
ATOM 632 C C . SER A 1 82 ? 2.899 -0.501 21.567 1.00 90.19 82 SER A C 1
ATOM 634 O O . SER A 1 82 ? 1.830 -0.838 22.067 1.00 90.19 82 SER A O 1
ATOM 636 N N . GLY A 1 83 ? 3.974 -1.292 21.557 1.00 88.50 83 GLY A N 1
ATOM 637 C CA . GLY A 1 83 ? 3.955 -2.640 22.124 1.00 88.50 83 GLY A CA 1
ATOM 638 C C . GLY A 1 83 ? 3.256 -3.676 21.247 1.00 88.50 83 GLY A C 1
ATOM 639 O O . GLY A 1 83 ? 2.864 -4.703 21.788 1.00 88.50 83 GLY A O 1
ATOM 640 N N . THR A 1 84 ? 3.132 -3.409 19.944 1.00 91.19 84 THR A N 1
ATOM 641 C CA . THR A 1 84 ? 2.538 -4.329 18.972 1.00 91.19 84 THR A CA 1
ATOM 642 C C . THR A 1 84 ? 3.601 -5.131 18.222 1.00 91.19 84 THR A C 1
ATOM 644 O O . THR A 1 84 ? 4.744 -4.677 18.080 1.00 91.19 84 THR A O 1
ATOM 647 N N . ASP A 1 85 ? 3.242 -6.315 17.732 1.00 90.44 85 ASP A N 1
ATOM 648 C CA . ASP A 1 85 ? 4.100 -7.150 16.875 1.00 90.44 85 ASP A CA 1
ATOM 649 C C . ASP A 1 85 ? 3.554 -7.362 15.451 1.00 90.44 85 ASP A C 1
ATOM 651 O O . ASP A 1 85 ? 4.268 -7.880 14.584 1.00 90.44 85 ASP A O 1
ATOM 655 N N . GLY A 1 86 ? 2.342 -6.865 15.188 1.00 91.19 86 GLY A N 1
ATOM 656 C CA . GLY A 1 86 ? 1.668 -6.932 13.894 1.00 91.19 86 GLY A CA 1
ATOM 657 C C . GLY A 1 86 ? 0.795 -8.172 13.714 1.00 91.19 86 GLY A C 1
ATOM 658 O O . GLY A 1 86 ? -0.031 -8.161 12.811 1.00 91.19 86 GLY A O 1
ATOM 659 N N . ALA A 1 87 ? 0.949 -9.201 14.553 1.00 93.44 87 ALA A N 1
ATOM 660 C CA . ALA A 1 87 ? 0.069 -10.375 14.598 1.00 93.44 87 ALA A CA 1
ATOM 661 C C . ALA A 1 87 ? -1.028 -10.252 15.673 1.00 93.44 87 ALA A C 1
ATOM 663 O O . ALA A 1 87 ? -1.844 -11.159 15.843 1.00 93.44 87 ALA A O 1
ATOM 664 N N . ASP A 1 88 ? -0.999 -9.156 16.424 1.00 93.62 88 ASP A N 1
ATOM 665 C CA . ASP A 1 88 ? -1.936 -8.777 17.470 1.00 93.62 88 ASP A CA 1
ATOM 666 C C . ASP A 1 88 ? -2.983 -7.767 16.972 1.00 93.62 88 ASP A C 1
ATOM 668 O O . ASP A 1 88 ? -2.996 -7.382 15.805 1.00 93.62 88 ASP A O 1
ATOM 672 N N . ASP A 1 89 ? -3.838 -7.294 17.884 1.00 94.88 89 ASP A N 1
ATOM 673 C CA . ASP A 1 89 ? -4.929 -6.347 17.600 1.00 94.88 89 ASP A CA 1
ATOM 674 C C . ASP A 1 89 ? -4.426 -4.893 17.397 1.00 94.88 89 ASP A C 1
ATOM 676 O O . ASP A 1 89 ? -5.089 -3.911 17.745 1.00 94.88 89 ASP A O 1
ATOM 680 N N . GLY A 1 90 ? -3.185 -4.720 16.928 1.00 96.19 90 GLY A N 1
ATOM 681 C CA . GLY A 1 90 ? -2.522 -3.422 16.825 1.00 96.19 90 GLY A CA 1
ATOM 682 C C . GLY A 1 90 ? -3.133 -2.493 15.772 1.00 96.19 90 GLY A C 1
ATOM 683 O O . GLY A 1 90 ? -3.126 -1.272 15.957 1.00 96.19 90 GLY A O 1
ATOM 684 N N . VAL A 1 91 ? -3.665 -3.048 14.677 1.00 97.06 91 VAL A N 1
ATOM 685 C CA . VAL A 1 91 ? -4.353 -2.279 13.624 1.00 97.06 91 VAL A CA 1
ATOM 686 C C . VAL A 1 91 ? -5.714 -1.804 14.125 1.00 97.06 91 VAL A C 1
ATOM 688 O O . VAL A 1 91 ? -6.065 -0.636 13.959 1.00 97.06 91 VAL A O 1
ATOM 691 N N . GLU A 1 92 ? -6.444 -2.679 14.805 1.00 96.69 92 GLU A N 1
ATOM 692 C CA . GLU A 1 92 ? -7.731 -2.406 15.431 1.00 96.69 92 GLU A CA 1
ATOM 693 C C . GLU A 1 92 ? -7.576 -1.323 16.499 1.00 96.69 92 GLU A C 1
ATOM 695 O O . GLU A 1 92 ? -8.267 -0.306 16.443 1.00 96.69 92 GLU A O 1
ATOM 700 N N . ALA A 1 93 ? -6.591 -1.460 17.392 1.00 97.12 93 ALA A N 1
ATOM 701 C CA . ALA A 1 93 ? -6.277 -0.453 18.403 1.00 97.12 93 ALA A CA 1
ATOM 702 C C . ALA A 1 93 ? -5.910 0.909 17.784 1.00 97.12 93 ALA A C 1
ATOM 704 O O . ALA A 1 93 ? -6.238 1.961 18.340 1.00 97.12 93 ALA A O 1
ATOM 705 N N . LEU A 1 94 ? -5.239 0.923 16.624 1.00 97.25 94 LEU A N 1
ATOM 706 C CA . LEU A 1 94 ? -4.930 2.162 15.906 1.00 97.25 94 LEU A CA 1
ATOM 707 C C . LEU A 1 94 ? -6.202 2.819 15.358 1.00 97.25 94 LEU A C 1
ATOM 709 O O . LEU A 1 94 ? -6.354 4.036 15.466 1.00 97.25 94 LEU A O 1
ATOM 713 N N . ILE A 1 95 ? -7.117 2.030 14.799 1.00 97.62 95 ILE A N 1
ATOM 714 C CA . ILE A 1 95 ? -8.397 2.510 14.272 1.00 97.62 95 ILE A CA 1
ATOM 715 C C . ILE A 1 95 ? -9.312 3.007 15.396 1.00 97.62 95 ILE A C 1
ATOM 717 O O . ILE A 1 95 ? -9.925 4.066 15.257 1.00 97.62 95 ILE A O 1
ATOM 721 N N . GLU A 1 96 ? -9.354 2.314 16.532 1.00 97.06 96 GLU A N 1
ATOM 722 C CA . GLU A 1 96 ? -10.054 2.774 17.734 1.00 97.06 96 GLU A CA 1
ATOM 723 C C . GLU A 1 96 ? -9.492 4.115 18.222 1.00 97.06 96 GLU A C 1
ATOM 725 O O . GLU A 1 96 ? -10.250 5.064 18.427 1.00 97.06 96 GLU A O 1
ATOM 730 N N . LEU A 1 97 ? -8.163 4.253 18.301 1.00 96.69 97 LEU A N 1
ATOM 731 C CA . LEU A 1 97 ? -7.514 5.513 18.674 1.00 96.69 97 LEU A CA 1
ATOM 732 C C . LEU A 1 97 ? -7.845 6.651 17.690 1.00 96.69 97 LEU A C 1
ATOM 734 O O . LEU A 1 97 ? -8.055 7.795 18.104 1.00 96.69 97 LEU A O 1
ATOM 738 N N . MET A 1 98 ? -7.910 6.366 16.388 1.00 97.00 98 MET A N 1
ATOM 739 C CA . MET A 1 98 ? -8.349 7.341 15.384 1.00 97.00 98 MET A CA 1
ATOM 740 C C . MET A 1 98 ? -9.808 7.766 15.616 1.00 97.00 98 MET A C 1
ATOM 742 O O . MET A 1 98 ? -10.109 8.965 15.623 1.00 97.00 98 MET A O 1
ATOM 746 N N . ALA A 1 99 ? -10.702 6.810 15.875 1.00 96.38 99 ALA A N 1
ATOM 747 C CA . ALA A 1 99 ? -12.119 7.049 16.140 1.00 96.38 99 ALA A CA 1
ATOM 748 C C . ALA A 1 99 ? -12.357 7.880 17.412 1.00 96.38 99 ALA A C 1
ATOM 750 O O . ALA A 1 99 ? -13.128 8.844 17.383 1.00 96.38 99 ALA A O 1
ATOM 751 N N . GLU A 1 100 ? -11.635 7.594 18.501 1.00 95.38 100 GLU A N 1
ATOM 752 C CA . GLU A 1 100 ? -11.648 8.400 19.734 1.00 95.38 100 GLU A CA 1
ATOM 753 C C . GLU A 1 100 ? -11.287 9.870 19.472 1.00 95.38 100 GLU A C 1
ATOM 755 O O . GLU A 1 100 ? -11.785 10.785 20.135 1.00 95.38 100 GLU A O 1
ATOM 760 N N . ASN A 1 101 ? -10.466 10.108 18.448 1.00 93.88 101 ASN A N 1
ATOM 761 C CA . ASN A 1 101 ? -10.036 11.427 18.001 1.00 93.88 101 ASN A CA 1
ATOM 762 C C . ASN A 1 101 ? -10.838 11.950 16.797 1.00 93.88 101 ASN A C 1
ATOM 764 O O . ASN A 1 101 ? -10.378 12.844 16.085 1.00 93.88 101 ASN A O 1
ATOM 768 N N . ARG A 1 102 ? -12.071 11.452 16.611 1.00 94.50 102 ARG A N 1
ATOM 769 C CA . ARG A 1 102 ? -13.043 11.888 15.588 1.00 94.50 102 ARG A CA 1
ATOM 770 C C . ARG A 1 102 ? -12.553 11.723 14.149 1.00 94.50 102 ARG A C 1
ATOM 772 O O . 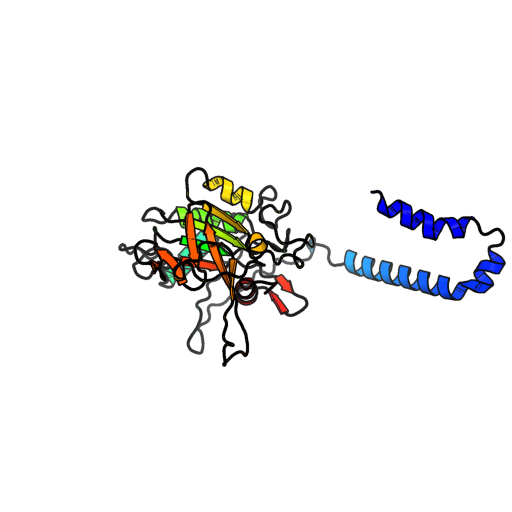ARG A 1 102 ? -12.954 12.487 13.271 1.00 94.50 102 ARG A O 1
ATOM 779 N N . GLN A 1 103 ? -11.709 10.728 13.908 1.00 95.75 103 GLN A N 1
ATOM 780 C CA . GLN A 1 103 ? -11.291 10.328 12.574 1.00 95.75 103 GLN A CA 1
ATOM 781 C C . GLN A 1 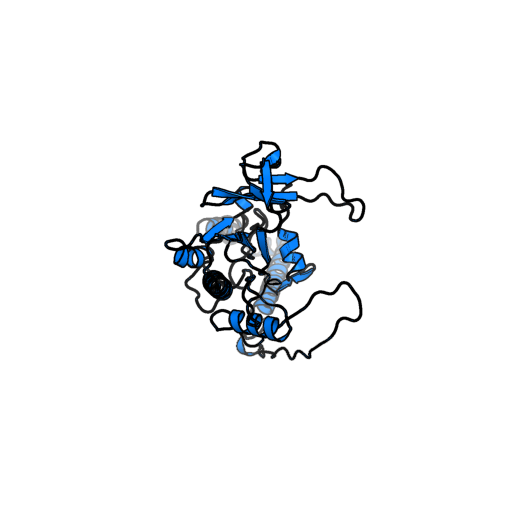103 ? -11.782 8.896 12.309 1.00 95.75 103 GLN A C 1
ATOM 783 O O . GLN A 1 103 ? -11.030 7.951 12.541 1.00 95.75 103 GLN A O 1
ATOM 788 N N . PRO A 1 104 ? -13.039 8.712 11.855 1.00 97.38 104 PRO A N 1
ATOM 789 C CA . PRO A 1 104 ? -13.543 7.386 11.513 1.00 97.38 104 PRO A CA 1
ATOM 790 C C . PRO A 1 104 ? -12.694 6.772 10.397 1.00 97.38 104 PRO A C 1
ATOM 792 O O . PRO A 1 104 ? -12.298 7.458 9.449 1.00 97.38 104 PRO A O 1
ATOM 795 N N . PHE A 1 105 ? -12.417 5.476 10.503 1.00 98.06 105 PHE A N 1
ATOM 796 C CA . PHE A 1 105 ? -11.663 4.757 9.480 1.00 98.06 105 PHE A CA 1
ATOM 797 C C . PHE A 1 105 ? -12.574 4.356 8.316 1.00 98.06 105 PHE A C 1
ATOM 799 O O . PHE A 1 105 ? -12.245 4.613 7.157 1.00 98.06 105 PHE A O 1
ATOM 806 N N . TYR A 1 106 ? -13.754 3.819 8.627 1.00 98.50 106 TYR A N 1
ATOM 807 C CA . TYR A 1 106 ? -14.715 3.344 7.636 1.00 98.50 106 TYR A CA 1
ATOM 808 C C . TYR A 1 106 ? -15.644 4.467 7.177 1.00 98.50 106 TYR A C 1
ATOM 810 O O . TYR A 1 106 ? -16.251 5.175 7.986 1.00 98.50 106 TYR A O 1
ATOM 818 N N . ARG A 1 107 ? -15.780 4.638 5.866 1.00 98.19 107 ARG A N 1
ATOM 819 C CA . ARG A 1 107 ? -16.768 5.530 5.272 1.00 98.19 107 ARG A CA 1
ATOM 820 C C . ARG A 1 107 ? -18.100 4.799 5.221 1.00 98.19 107 ARG A C 1
ATOM 822 O O . ARG A 1 107 ? -18.206 3.713 4.669 1.00 98.19 107 ARG A O 1
ATOM 829 N N . SER A 1 108 ? -19.109 5.398 5.837 1.00 97.69 108 SER A N 1
ATOM 830 C CA . SER A 1 108 ? -20.454 4.834 5.910 1.00 97.69 108 SER A CA 1
ATOM 831 C C . SER A 1 108 ? -21.491 5.944 6.021 1.00 97.69 108 SER A C 1
ATOM 833 O O . SER A 1 108 ? -21.189 7.053 6.463 1.00 97.69 108 SER A O 1
ATOM 835 N N . ALA A 1 109 ? -22.730 5.643 5.634 1.00 96.56 109 ALA A N 1
ATOM 836 C CA . ALA A 1 109 ? -23.871 6.508 5.923 1.00 96.56 109 ALA A CA 1
ATOM 837 C C . ALA A 1 109 ? -24.292 6.445 7.402 1.00 96.56 109 ALA A C 1
ATOM 839 O O . ALA A 1 109 ? -24.923 7.376 7.901 1.00 96.56 109 ALA A O 1
ATOM 840 N N . GLU A 1 110 ? -23.975 5.345 8.090 1.00 95.62 110 GLU A N 1
ATOM 841 C CA . GLU A 1 110 ? -24.198 5.194 9.525 1.00 95.62 110 GLU A CA 1
ATOM 842 C C . GLU A 1 110 ? -23.022 5.781 10.318 1.00 95.62 110 GLU A C 1
ATOM 844 O O . GLU A 1 110 ? -21.901 5.845 9.821 1.00 95.62 110 GLU A O 1
ATOM 849 N N . GLU A 1 111 ? -23.268 6.193 11.564 1.00 95.88 111 GLU A N 1
ATOM 850 C CA . GLU A 1 111 ? -22.253 6.797 12.436 1.00 95.88 111 GLU A CA 1
ATOM 851 C C . GLU A 1 111 ? -22.185 6.070 13.784 1.00 95.88 111 GLU A C 1
ATOM 853 O O . GLU A 1 111 ? -23.183 6.000 14.505 1.00 95.88 111 GLU A O 1
ATOM 858 N N . ASP A 1 112 ? -21.004 5.560 14.145 1.00 92.31 112 ASP A N 1
ATOM 859 C CA . ASP A 1 112 ? -20.745 4.935 15.457 1.00 92.31 112 ASP A CA 1
ATOM 860 C C . ASP A 1 112 ? -19.343 5.225 16.034 1.00 92.31 112 ASP A C 1
ATOM 862 O O . ASP A 1 112 ? -18.947 4.649 17.045 1.00 92.31 112 ASP A O 1
ATOM 866 N N . GLY A 1 113 ? -18.603 6.151 15.417 1.00 92.31 113 GLY A N 1
ATOM 867 C CA . GLY A 1 113 ? -17.237 6.521 15.795 1.00 92.31 113 GLY A CA 1
ATOM 868 C C . GLY A 1 113 ? -16.183 5.827 14.937 1.00 92.31 113 GLY A C 1
ATOM 869 O O . GLY A 1 113 ? -15.306 6.508 14.407 1.00 92.31 113 GLY A O 1
ATOM 870 N N . LEU A 1 114 ? -16.299 4.510 14.735 1.00 95.75 114 LEU A N 1
ATOM 871 C CA . LEU A 1 114 ? -15.426 3.754 13.826 1.00 95.75 114 LEU A CA 1
ATOM 872 C C . LEU A 1 114 ? -15.808 4.001 12.365 1.00 95.75 114 LEU A C 1
ATOM 874 O O . LEU A 1 114 ? -14.931 4.040 11.493 1.00 95.75 114 LEU A O 1
ATOM 878 N N . LYS A 1 115 ? -17.108 4.203 12.115 1.00 97.06 115 LYS A N 1
ATOM 879 C CA . LYS A 1 115 ? -17.658 4.556 10.806 1.00 97.06 115 LYS A CA 1
ATOM 880 C C . LYS A 1 115 ? -18.408 5.888 10.804 1.00 97.06 115 LYS A C 1
ATOM 882 O O . LYS A 1 115 ? -18.931 6.325 11.833 1.00 97.06 115 LYS A O 1
ATOM 887 N N . GLY A 1 116 ? -18.432 6.532 9.638 1.00 97.38 116 GLY A N 1
ATOM 888 C CA . GLY A 1 116 ? -19.174 7.768 9.386 1.00 97.38 116 GLY A CA 1
ATOM 889 C C . GLY A 1 116 ? -18.923 8.345 7.989 1.00 97.38 116 GLY A C 1
ATOM 890 O O . GLY A 1 116 ? -18.029 7.880 7.279 1.00 97.38 116 GLY A O 1
ATOM 891 N N . PRO A 1 117 ? -19.655 9.393 7.571 1.00 96.69 117 PRO A N 1
ATOM 892 C CA . PRO A 1 117 ? -19.572 9.937 6.211 1.00 96.69 117 PRO A CA 1
ATOM 893 C C . PRO A 1 117 ? -18.213 10.578 5.897 1.00 96.69 117 PRO A C 1
ATOM 895 O O . PRO A 1 117 ? -17.841 10.714 4.735 1.00 96.69 117 PRO A O 1
ATOM 898 N N . SER A 1 118 ? -17.448 10.953 6.926 1.00 95.88 118 SER A N 1
ATOM 899 C CA . SER A 1 118 ? -16.076 11.455 6.801 1.00 95.88 118 SER A CA 1
ATOM 900 C C . SER A 1 118 ? -15.009 10.354 6.826 1.00 95.88 118 SER A C 1
ATOM 902 O O . SER A 1 118 ? -13.828 10.673 6.949 1.00 95.88 118 SER A O 1
ATOM 904 N N . GLY A 1 119 ? -15.405 9.078 6.789 1.00 97.12 119 GLY A N 1
ATOM 905 C CA . GLY A 1 119 ? -14.480 7.953 6.847 1.00 97.12 119 GLY A CA 1
ATOM 906 C C . GLY A 1 119 ? -13.518 7.895 5.663 1.00 97.12 119 GLY A C 1
ATOM 907 O O . GLY A 1 119 ? -13.770 8.451 4.583 1.00 97.12 119 GLY A O 1
ATOM 908 N N . LEU A 1 120 ? -12.388 7.227 5.883 1.00 96.88 120 LEU A N 1
ATOM 909 C CA . LEU A 1 120 ? -11.293 7.163 4.920 1.00 96.88 120 LEU A CA 1
ATOM 910 C C . LEU A 1 120 ? -11.555 6.148 3.805 1.00 96.88 120 LEU A C 1
ATOM 912 O O . LEU A 1 120 ? -11.258 6.462 2.654 1.00 96.88 120 LEU A O 1
ATOM 916 N N . ILE A 1 121 ? -12.099 4.977 4.152 1.00 98.31 121 ILE A N 1
ATOM 917 C CA . ILE A 1 121 ? -12.264 3.830 3.249 1.00 98.31 121 ILE A CA 1
ATOM 918 C C . ILE A 1 121 ? -13.744 3.479 3.113 1.00 98.31 121 ILE A C 1
ATOM 920 O O . ILE A 1 121 ? -14.361 3.111 4.104 1.00 98.31 121 ILE A O 1
ATOM 924 N N . ASP A 1 122 ? -14.300 3.584 1.913 1.00 98.38 122 ASP A N 1
ATOM 925 C CA . ASP A 1 122 ? -15.630 3.089 1.557 1.00 98.38 122 ASP A CA 1
ATOM 926 C C . ASP A 1 122 ? -15.618 1.582 1.274 1.00 98.38 122 ASP A C 1
ATOM 928 O O . ASP A 1 122 ? -14.612 1.005 0.857 1.00 98.38 122 ASP A O 1
ATOM 932 N N . ALA A 1 123 ? -16.770 0.934 1.448 1.00 98.25 123 ALA A N 1
ATOM 933 C CA . ALA A 1 123 ? -16.938 -0.485 1.162 1.00 98.25 123 ALA A CA 1
ATOM 934 C C . ALA A 1 123 ? -16.662 -0.844 -0.310 1.00 98.25 123 ALA A C 1
ATOM 936 O O . ALA A 1 123 ? -16.345 -2.001 -0.592 1.00 98.25 123 ALA A O 1
ATOM 937 N N . GLY A 1 124 ? -16.834 0.100 -1.241 1.00 98.25 124 GLY A N 1
ATOM 938 C CA . GLY A 1 124 ? -16.592 -0.089 -2.674 1.00 98.25 124 GLY A CA 1
ATOM 939 C C . GLY A 1 124 ? -15.194 0.297 -3.162 1.00 98.25 124 GLY A C 1
ATOM 940 O O . GLY A 1 124 ? -14.909 0.080 -4.338 1.00 98.25 124 GLY A O 1
ATOM 941 N N . ASP A 1 125 ? -14.339 0.851 -2.301 1.00 98.69 125 ASP A N 1
ATOM 942 C CA . ASP A 1 125 ? -13.052 1.410 -2.719 1.00 98.69 125 ASP A CA 1
ATOM 943 C C . ASP A 1 125 ? -12.076 0.346 -3.244 1.00 98.69 125 ASP A C 1
ATOM 945 O O . ASP A 1 125 ? -12.012 -0.794 -2.775 1.00 98.69 125 ASP A O 1
ATOM 949 N N . VAL A 1 126 ? -11.228 0.765 -4.179 1.00 98.81 126 VAL A N 1
ATOM 950 C CA . VAL A 1 126 ? -10.002 0.057 -4.538 1.00 98.81 126 VAL A CA 1
ATOM 951 C C . VAL A 1 126 ? -8.900 0.526 -3.594 1.00 98.81 126 VAL A C 1
ATOM 953 O O . VAL A 1 126 ? -8.470 1.679 -3.632 1.00 98.81 126 VAL A O 1
ATOM 956 N N . VAL A 1 127 ? -8.426 -0.367 -2.733 1.00 98.88 127 VAL A N 1
ATOM 957 C CA . VAL A 1 127 ? -7.402 -0.083 -1.729 1.00 98.88 127 VAL A CA 1
ATOM 958 C C 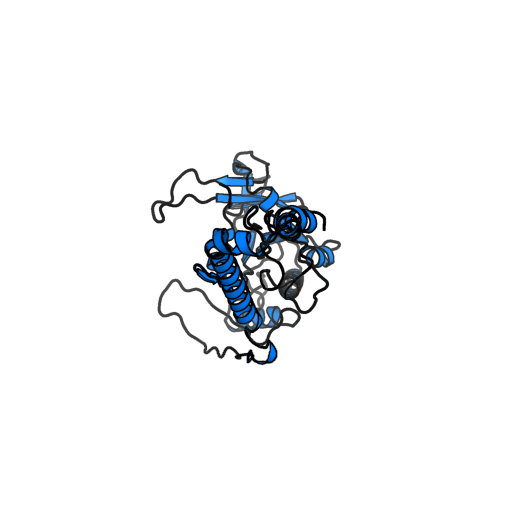. VAL A 1 127 ? -6.059 -0.636 -2.189 1.00 98.88 127 VAL A C 1
ATOM 960 O O . VAL A 1 127 ? -5.817 -1.841 -2.186 1.00 98.88 127 VAL A O 1
ATOM 963 N N . LEU A 1 128 ? -5.151 0.262 -2.553 1.00 98.75 128 LEU A N 1
ATOM 964 C CA . LEU A 1 128 ? -3.763 -0.046 -2.856 1.00 98.75 128 LEU A CA 1
ATOM 965 C C . LEU A 1 128 ? -2.934 -0.011 -1.567 1.00 98.75 128 LEU A C 1
ATOM 967 O O . LEU A 1 128 ? -2.613 1.060 -1.045 1.00 98.75 128 LEU A O 1
ATOM 971 N N . ILE A 1 129 ? -2.546 -1.180 -1.069 1.00 98.75 129 ILE A N 1
ATOM 972 C CA . ILE A 1 129 ? -1.609 -1.315 0.043 1.00 98.75 129 ILE A CA 1
ATOM 973 C C . ILE A 1 129 ? -0.201 -1.296 -0.541 1.00 98.75 129 ILE A C 1
ATOM 975 O O . ILE A 1 129 ? 0.289 -2.296 -1.067 1.00 98.75 129 ILE A O 1
ATOM 979 N N . LYS A 1 130 ? 0.470 -0.148 -0.441 1.00 97.75 130 LYS A N 1
ATOM 980 C CA . LYS A 1 130 ? 1.873 -0.054 -0.823 1.00 97.75 130 LYS A CA 1
ATOM 981 C C . LYS A 1 130 ? 2.732 -0.630 0.299 1.00 97.75 130 LYS A C 1
ATOM 983 O O . LYS A 1 130 ? 2.896 0.014 1.338 1.00 97.75 130 LYS A O 1
ATOM 988 N N . VAL A 1 131 ? 3.325 -1.792 0.062 1.00 97.44 131 VAL A N 1
ATOM 989 C CA . VAL A 1 131 ? 4.311 -2.421 0.952 1.00 97.44 131 VAL A CA 1
ATOM 990 C C . VAL A 1 131 ? 5.728 -2.096 0.495 1.00 97.44 131 VAL A C 1
ATOM 992 O O . VAL A 1 131 ? 5.926 -1.543 -0.584 1.00 97.44 131 VAL A O 1
ATOM 995 N N . ASN A 1 132 ? 6.707 -2.398 1.343 1.00 94.25 132 ASN A N 1
ATOM 996 C CA . ASN A 1 132 ? 8.117 -2.394 0.999 1.00 94.25 132 ASN A CA 1
ATOM 997 C C . ASN A 1 132 ? 8.578 -3.843 0.868 1.00 94.25 132 ASN A C 1
ATOM 999 O O . ASN A 1 132 ? 8.679 -4.547 1.872 1.00 94.25 132 ASN A O 1
ATOM 1003 N N . SER A 1 133 ? 8.904 -4.238 -0.351 1.00 92.38 133 SER A N 1
ATOM 1004 C CA . SER A 1 133 ? 9.314 -5.589 -0.716 1.00 92.38 133 SER A CA 1
ATOM 1005 C C . SER A 1 133 ? 10.583 -5.586 -1.572 1.00 92.38 133 SER A C 1
ATOM 1007 O O . SER A 1 133 ? 10.938 -6.592 -2.177 1.00 92.38 133 SER A O 1
ATOM 1009 N N . GLN A 1 134 ? 11.334 -4.479 -1.570 1.00 89.56 134 GLN A N 1
ATOM 1010 C CA . GLN A 1 134 ? 12.677 -4.404 -2.158 1.00 89.56 134 GLN A CA 1
ATOM 1011 C C . GLN A 1 134 ? 13.675 -5.353 -1.464 1.00 89.56 134 GLN A C 1
ATOM 1013 O O . GLN A 1 134 ? 14.603 -5.865 -2.092 1.00 89.56 134 GLN A O 1
ATOM 1018 N N . TRP A 1 135 ? 13.513 -5.543 -0.152 1.00 87.44 135 TRP A N 1
ATOM 1019 C CA . TRP A 1 135 ? 14.394 -6.346 0.696 1.00 87.44 135 TRP A CA 1
ATOM 1020 C C . TRP A 1 135 ? 13.563 -7.316 1.531 1.00 87.44 135 TRP A C 1
ATOM 1022 O O . TRP A 1 135 ? 12.476 -6.954 1.981 1.00 87.44 135 TRP A O 1
ATOM 1032 N N . ASP A 1 136 ? 14.122 -8.489 1.789 1.00 89.44 136 ASP A N 1
ATOM 1033 C CA . ASP A 1 136 ? 13.613 -9.492 2.716 1.00 89.44 136 ASP A CA 1
ATOM 1034 C C . ASP A 1 136 ? 13.936 -9.132 4.185 1.00 89.44 136 ASP A C 1
ATOM 1036 O O . ASP A 1 136 ? 14.426 -8.039 4.509 1.00 89.44 136 ASP A O 1
ATOM 1040 N N . GLU A 1 137 ? 13.623 -10.044 5.108 1.00 89.69 137 GLU A N 1
ATOM 1041 C CA . GLU A 1 137 ? 13.929 -9.944 6.541 1.00 89.69 137 GLU A CA 1
ATOM 1042 C C . GLU A 1 137 ? 13.431 -8.623 7.181 1.00 89.69 137 GLU A C 1
ATOM 1044 O O . GLU A 1 137 ? 12.299 -8.186 6.983 1.00 89.69 137 GLU A O 1
ATOM 1049 N N . ARG A 1 138 ? 14.286 -7.944 7.969 1.00 87.62 138 ARG A N 1
ATOM 1050 C CA . ARG A 1 138 ? 14.022 -6.631 8.594 1.00 87.62 138 ARG A CA 1
ATOM 1051 C C . ARG A 1 138 ? 13.957 -5.491 7.570 1.00 87.62 138 ARG A C 1
ATOM 1053 O O . ARG A 1 138 ? 13.739 -4.336 7.939 1.00 87.62 138 ARG A O 1
ATOM 1060 N N . GLY A 1 139 ? 14.212 -5.795 6.301 1.00 88.88 139 GLY A N 1
ATOM 1061 C CA . GLY A 1 139 ? 14.171 -4.860 5.201 1.00 88.88 139 GLY A CA 1
ATOM 1062 C C . GLY A 1 139 ? 12.771 -4.640 4.639 1.00 88.88 139 GLY A C 1
ATOM 1063 O O . GLY A 1 139 ? 12.558 -3.527 4.144 1.00 88.88 139 GLY A O 1
ATOM 1064 N N . GLY A 1 140 ? 11.881 -5.630 4.754 1.00 92.31 140 GLY A N 1
ATOM 1065 C CA . GLY A 1 140 ? 10.530 -5.641 4.193 1.00 92.31 140 GLY A CA 1
ATOM 1066 C C . GLY A 1 140 ? 9.421 -5.315 5.196 1.00 92.31 140 GLY A C 1
ATOM 1067 O O . GLY A 1 140 ? 9.632 -5.307 6.415 1.00 92.31 140 GLY A O 1
ATOM 1068 N N . THR A 1 141 ? 8.243 -4.971 4.676 1.00 95.69 141 THR A N 1
ATOM 1069 C CA . THR A 1 141 ? 7.040 -4.743 5.490 1.00 95.69 141 THR A CA 1
ATOM 1070 C C . THR A 1 141 ? 6.623 -6.042 6.182 1.00 95.69 141 THR A C 1
ATOM 1072 O O . THR A 1 141 ? 6.660 -7.110 5.578 1.00 95.69 141 THR A O 1
ATOM 1075 N N . ASN A 1 142 ? 6.235 -5.943 7.456 1.00 96.38 142 ASN A N 1
ATOM 1076 C CA . ASN A 1 142 ? 5.803 -7.087 8.257 1.00 96.38 142 ASN A CA 1
ATOM 1077 C C . ASN A 1 142 ? 4.537 -7.722 7.657 1.00 96.38 142 ASN A C 1
ATOM 1079 O O . ASN A 1 142 ? 3.530 -7.040 7.472 1.00 96.38 142 ASN A O 1
ATOM 1083 N N . THR A 1 143 ? 4.613 -9.016 7.337 1.00 97.94 143 THR A N 1
ATOM 1084 C CA . THR A 1 143 ? 3.537 -9.776 6.689 1.00 97.94 143 THR A CA 1
ATOM 1085 C C . THR A 1 143 ? 2.334 -9.997 7.606 1.00 97.94 143 THR A C 1
ATOM 1087 O O . THR A 1 143 ? 1.210 -9.910 7.120 1.00 97.94 143 THR A O 1
ATOM 1090 N N . ASP A 1 144 ? 2.533 -10.164 8.919 1.00 98.00 144 ASP A N 1
ATOM 1091 C CA . ASP A 1 144 ? 1.426 -10.239 9.884 1.00 98.00 144 ASP A CA 1
ATOM 1092 C C . ASP A 1 144 ? 0.642 -8.921 9.922 1.00 98.00 144 ASP A C 1
ATOM 1094 O O . ASP A 1 144 ? -0.584 -8.927 9.839 1.00 98.00 144 ASP A O 1
ATOM 1098 N N . LEU A 1 145 ? 1.344 -7.779 9.912 1.00 97.56 145 LEU A N 1
ATOM 1099 C CA . LEU A 1 145 ? 0.701 -6.460 9.860 1.00 97.56 145 LEU A CA 1
ATOM 1100 C C . LEU A 1 145 ? -0.135 -6.285 8.582 1.00 97.56 145 LEU A C 1
ATOM 1102 O O . LEU A 1 145 ? -1.230 -5.728 8.623 1.00 97.56 145 LEU A O 1
ATOM 1106 N N . VAL A 1 146 ? 0.383 -6.735 7.434 1.00 98.44 146 VAL A N 1
ATOM 1107 C CA . VAL A 1 146 ? -0.351 -6.677 6.158 1.00 98.44 146 VAL A CA 1
ATOM 1108 C C . VAL A 1 146 ? -1.585 -7.573 6.208 1.00 98.44 146 VAL A C 1
ATOM 1110 O O . VAL A 1 146 ? -2.647 -7.159 5.748 1.00 98.44 146 VAL A O 1
ATOM 1113 N N . LYS A 1 147 ? -1.471 -8.762 6.804 1.00 98.62 147 LYS A N 1
ATOM 1114 C CA . LYS A 1 147 ? -2.595 -9.676 7.005 1.00 98.62 147 LYS A CA 1
ATOM 1115 C C . LYS A 1 147 ? -3.684 -9.052 7.881 1.00 98.62 147 LYS A C 1
ATOM 1117 O O . LYS A 1 147 ? -4.827 -8.993 7.437 1.00 98.62 147 LYS A O 1
ATOM 1122 N N . SER A 1 148 ? -3.327 -8.526 9.055 1.00 98.31 148 SER A N 1
ATOM 1123 C CA . SER A 1 148 ? -4.260 -7.833 9.960 1.00 98.31 148 SER A CA 1
ATOM 1124 C C . SER A 1 148 ? -4.932 -6.636 9.268 1.00 98.31 148 SER A C 1
ATOM 1126 O O . SER A 1 148 ? -6.147 -6.452 9.362 1.00 98.31 148 SER A O 1
ATOM 1128 N N . LEU A 1 149 ? -4.186 -5.871 8.459 1.00 98.62 149 LEU A N 1
ATOM 1129 C CA . LEU A 1 149 ? -4.754 -4.775 7.672 1.00 98.62 149 LEU A CA 1
ATOM 1130 C C . LEU A 1 149 ? -5.758 -5.260 6.611 1.00 98.62 149 LEU A C 1
ATOM 1132 O O . LEU A 1 149 ? -6.803 -4.636 6.437 1.00 98.62 149 LEU A O 1
ATOM 1136 N N . ILE A 1 150 ? -5.472 -6.358 5.905 1.00 98.81 150 ILE A N 1
ATOM 1137 C CA . ILE A 1 150 ? -6.416 -6.956 4.946 1.00 98.81 150 ILE A CA 1
ATOM 1138 C C . ILE A 1 150 ? -7.674 -7.440 5.674 1.00 98.81 150 ILE A C 1
ATOM 1140 O O . ILE A 1 150 ? -8.779 -7.127 5.238 1.00 98.81 150 ILE A O 1
ATOM 1144 N N . GLU A 1 151 ? -7.527 -8.154 6.792 1.00 98.44 151 GLU A N 1
ATOM 1145 C CA . GLU A 1 151 ? -8.650 -8.636 7.607 1.00 98.44 151 GLU A CA 1
ATOM 1146 C C . GLU A 1 151 ? -9.533 -7.477 8.085 1.00 98.44 151 GLU A C 1
ATOM 1148 O O . GLU A 1 151 ? -10.753 -7.525 7.922 1.00 98.44 151 GLU A O 1
ATOM 1153 N N . THR A 1 152 ? -8.915 -6.396 8.564 1.00 98.12 152 THR A N 1
ATOM 1154 C CA . THR A 1 152 ? -9.581 -5.146 8.950 1.00 98.12 152 THR A CA 1
ATOM 1155 C C . THR A 1 152 ? -10.382 -4.543 7.790 1.00 98.12 152 THR A C 1
ATOM 1157 O O . THR A 1 152 ? -11.561 -4.230 7.941 1.00 98.12 152 THR A O 1
ATOM 1160 N N . LEU A 1 153 ? -9.776 -4.401 6.605 1.00 98.56 153 LEU A N 1
ATOM 1161 C CA . LEU A 1 153 ? -10.463 -3.856 5.428 1.00 98.56 153 LEU A CA 1
ATOM 1162 C C . LEU A 1 153 ? -11.647 -4.734 5.007 1.00 98.56 153 LEU A C 1
ATOM 1164 O O . LEU A 1 153 ? -12.732 -4.222 4.739 1.00 98.56 153 LEU A O 1
ATOM 1168 N N . LEU A 1 154 ? -11.466 -6.057 4.987 1.00 98.62 154 LEU A N 1
ATOM 1169 C CA . LEU A 1 154 ? -12.525 -7.011 4.649 1.00 98.62 154 LEU A CA 1
ATOM 1170 C C . LEU A 1 154 ? -13.664 -7.013 5.681 1.00 98.62 154 LEU A C 1
ATOM 1172 O O . LEU A 1 154 ? -14.816 -7.266 5.320 1.00 98.62 154 LEU A O 1
ATOM 1176 N N . ALA A 1 155 ? -13.361 -6.685 6.938 1.00 97.75 155 ALA A N 1
ATOM 1177 C CA . ALA A 1 155 ? -14.320 -6.534 8.026 1.00 97.75 155 ALA A CA 1
ATOM 1178 C C . ALA A 1 155 ? -15.080 -5.192 8.010 1.00 97.75 155 ALA A C 1
ATOM 1180 O O . ALA A 1 155 ? -15.770 -4.883 8.984 1.00 97.75 155 ALA A O 1
ATOM 1181 N N . HIS A 1 156 ? -15.003 -4.413 6.919 1.00 98.31 156 HIS A N 1
ATOM 1182 C CA . HIS A 1 156 ? -15.765 -3.173 6.758 1.00 98.31 156 HIS A CA 1
ATOM 1183 C C . HIS A 1 156 ? -17.237 -3.371 7.186 1.00 98.31 156 HIS A C 1
ATOM 1185 O O . HIS A 1 156 ? -17.892 -4.296 6.692 1.00 98.31 156 HIS A O 1
ATOM 1191 N N . PRO A 1 157 ? -17.801 -2.510 8.056 1.00 97.19 157 PRO A N 1
ATOM 1192 C CA . PRO A 1 157 ? -19.110 -2.732 8.684 1.00 97.19 157 PRO A CA 1
ATOM 1193 C C . PRO A 1 157 ? -20.273 -2.817 7.685 1.00 97.19 157 PRO A C 1
ATOM 1195 O O . PRO A 1 157 ? -21.239 -3.542 7.916 1.00 97.19 157 PRO A O 1
ATOM 1198 N N . ASP A 1 158 ? -20.157 -2.128 6.549 1.00 97.75 158 ASP A N 1
ATOM 1199 C CA . ASP A 1 158 ? -21.146 -2.176 5.459 1.00 97.75 158 ASP A CA 1
ATOM 1200 C C . ASP A 1 158 ? -20.923 -3.350 4.473 1.00 97.75 158 ASP A C 1
ATOM 1202 O O . ASP A 1 158 ? -21.636 -3.488 3.473 1.00 97.75 158 ASP A O 1
ATOM 1206 N N . GLY A 1 159 ? -19.947 -4.216 4.768 1.00 97.75 159 GLY A N 1
ATOM 1207 C CA . GLY A 1 159 ? -19.498 -5.340 3.952 1.00 97.75 159 GLY A CA 1
ATOM 1208 C C . GLY A 1 159 ? -18.613 -4.893 2.790 1.00 97.75 159 GLY A C 1
ATOM 1209 O O . GLY A 1 159 ? -19.115 -4.323 1.821 1.00 97.75 159 GLY A O 1
ATOM 1210 N N . PHE A 1 160 ? -17.311 -5.186 2.861 1.00 98.50 160 PHE A N 1
ATOM 1211 C CA . PHE A 1 160 ? -16.357 -4.802 1.819 1.00 98.50 160 PHE A CA 1
ATOM 1212 C C . PHE A 1 160 ? -16.650 -5.524 0.493 1.00 98.50 160 PHE A C 1
ATOM 1214 O O . PHE A 1 160 ? -16.776 -6.749 0.440 1.00 98.50 160 PHE A O 1
ATOM 1221 N N . LYS A 1 161 ? -16.779 -4.746 -0.582 1.00 98.12 161 LYS A N 1
ATOM 1222 C CA . LYS A 1 161 ? -17.097 -5.188 -1.953 1.00 98.12 161 LYS A CA 1
ATOM 1223 C C . LYS A 1 161 ? -16.078 -4.709 -2.982 1.00 98.12 161 LYS A C 1
ATOM 1225 O O . LYS A 1 161 ? -16.146 -5.152 -4.128 1.00 98.12 161 LYS A O 1
ATOM 1230 N N . GLY A 1 162 ? -15.201 -3.794 -2.582 1.00 98.31 162 GLY A N 1
ATOM 1231 C CA . GLY A 1 162 ? -14.127 -3.268 -3.399 1.00 98.31 162 GLY A CA 1
ATOM 1232 C C . GLY A 1 162 ? -13.019 -4.286 -3.645 1.00 98.31 162 GLY A C 1
ATOM 1233 O O . GLY A 1 162 ? -13.219 -5.505 -3.626 1.00 98.31 162 GLY A O 1
ATOM 1234 N N . G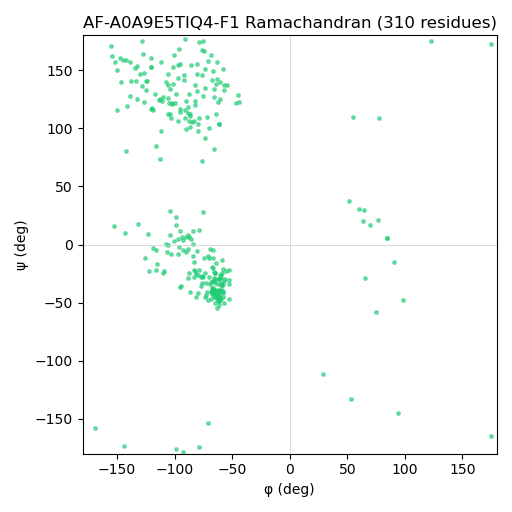LU A 1 163 ? -11.824 -3.772 -3.888 1.00 98.81 163 GLU A N 1
ATOM 1235 C CA . GLU A 1 163 ? -10.659 -4.573 -4.248 1.00 98.81 163 GLU A CA 1
ATOM 1236 C C . GLU A 1 163 ? -9.442 -4.139 -3.443 1.00 98.81 163 GLU A C 1
ATOM 1238 O O . GLU A 1 163 ? -9.237 -2.951 -3.226 1.00 98.81 163 GLU A O 1
ATOM 1243 N N . ILE A 1 164 ? -8.628 -5.097 -3.007 1.00 98.94 164 ILE A N 1
ATOM 1244 C CA . ILE A 1 164 ? -7.384 -4.831 -2.288 1.00 98.94 164 ILE A CA 1
ATOM 1245 C C . ILE A 1 164 ? -6.219 -5.282 -3.164 1.00 98.94 164 ILE A C 1
ATOM 1247 O O . ILE A 1 164 ? -6.137 -6.443 -3.572 1.00 98.94 164 ILE A O 1
ATOM 1251 N N . VAL A 1 165 ? -5.295 -4.366 -3.433 1.00 98.81 165 VAL A N 1
ATOM 1252 C CA . VAL A 1 165 ? -4.089 -4.636 -4.215 1.00 98.81 165 VAL A CA 1
ATOM 1253 C C . VAL A 1 165 ? -2.876 -4.375 -3.342 1.00 98.81 165 VAL A C 1
ATOM 1255 O O . VAL A 1 165 ? -2.641 -3.242 -2.929 1.00 98.81 165 VAL A O 1
ATOM 1258 N N . VAL A 1 166 ? -2.090 -5.409 -3.061 1.00 98.75 166 VAL A N 1
ATOM 1259 C CA . VAL A 1 166 ? -0.809 -5.269 -2.367 1.00 98.75 166 VAL A CA 1
ATOM 1260 C C . VAL A 1 166 ? 0.291 -5.090 -3.402 1.00 98.75 166 VAL A C 1
ATOM 1262 O O . VAL A 1 166 ? 0.540 -5.983 -4.209 1.00 98.75 166 VAL A O 1
ATOM 1265 N N . ALA A 1 167 ? 0.945 -3.933 -3.399 1.00 97.56 167 ALA A N 1
ATOM 1266 C CA . ALA A 1 167 ? 1.901 -3.579 -4.438 1.00 97.56 167 ALA A CA 1
ATOM 1267 C C . ALA A 1 167 ? 3.195 -2.991 -3.883 1.00 97.56 167 ALA A C 1
ATOM 1269 O O . ALA A 1 167 ? 3.213 -2.325 -2.845 1.00 97.56 167 ALA A O 1
ATOM 1270 N N . ASP A 1 168 ? 4.280 -3.186 -4.622 1.00 95.00 168 ASP A N 1
ATOM 1271 C CA . ASP A 1 168 ? 5.529 -2.471 -4.405 1.00 95.00 168 ASP A CA 1
ATOM 1272 C C . ASP A 1 168 ? 6.233 -2.201 -5.732 1.00 95.00 168 ASP A C 1
ATOM 1274 O O . ASP A 1 168 ? 5.998 -2.872 -6.734 1.00 95.00 168 ASP A O 1
ATOM 1278 N N . ASN A 1 169 ? 7.117 -1.207 -5.710 1.00 88.31 169 ASN A N 1
ATOM 1279 C CA . ASN A 1 169 ? 7.976 -0.899 -6.833 1.00 88.31 169 ASN A CA 1
ATOM 1280 C C . ASN A 1 169 ? 9.169 -1.843 -6.927 1.00 88.31 169 ASN A C 1
ATOM 1282 O O . ASN A 1 169 ? 9.703 -1.926 -8.004 1.00 88.31 169 ASN A O 1
ATOM 1286 N N . GLY A 1 170 ? 9.604 -2.534 -5.863 1.00 83.62 170 GLY A N 1
ATOM 1287 C CA . GLY A 1 170 ? 10.696 -3.524 -5.903 1.00 83.62 170 GLY A CA 1
ATOM 1288 C C . GLY A 1 170 ? 12.105 -2.982 -6.232 1.00 83.62 170 GLY A C 1
ATOM 1289 O O . GLY A 1 170 ? 13.092 -3.451 -5.666 1.00 83.62 170 GLY A O 1
ATOM 1290 N N . GLN A 1 171 ? 12.196 -1.888 -6.990 1.00 79.38 171 GLN A N 1
ATOM 1291 C CA . GLN A 1 171 ? 13.388 -1.128 -7.367 1.00 79.38 171 GLN A CA 1
ATOM 1292 C C . GLN A 1 171 ? 14.391 -1.902 -8.238 1.00 79.38 171 GLN A C 1
ATOM 1294 O O . GLN A 1 171 ? 15.592 -1.643 -8.129 1.00 79.38 171 GLN A O 1
ATOM 1299 N N . ASP A 1 172 ? 13.915 -2.853 -9.043 1.00 79.50 172 ASP A N 1
ATOM 1300 C CA . ASP A 1 172 ? 14.631 -3.666 -10.031 1.00 79.50 172 ASP A CA 1
ATOM 1301 C C . ASP A 1 172 ? 16.117 -3.885 -9.664 1.00 79.50 172 ASP A C 1
ATOM 1303 O O . ASP A 1 172 ? 16.463 -4.501 -8.653 1.00 79.50 172 ASP A O 1
ATOM 1307 N N . GLN A 1 173 ? 17.058 -3.300 -10.407 1.00 63.72 173 GLN A N 1
ATOM 1308 C CA . GLN A 1 173 ? 18.500 -3.514 -10.204 1.00 63.72 173 GLN A CA 1
ATOM 1309 C C . GLN A 1 173 ? 19.040 -3.131 -8.809 1.00 63.72 173 GLN A C 1
ATOM 1311 O O . GLN A 1 173 ? 20.182 -3.458 -8.480 1.00 63.72 173 GLN A O 1
ATOM 1316 N N . TYR A 1 174 ? 18.266 -2.402 -8.009 1.00 67.31 174 TYR A N 1
ATOM 1317 C CA . TYR A 1 174 ? 18.613 -1.965 -6.661 1.00 67.31 174 TYR A CA 1
ATOM 1318 C C . TYR A 1 174 ? 17.971 -2.821 -5.558 1.00 67.31 174 TYR A C 1
ATOM 1320 O O . TYR A 1 174 ? 18.150 -2.503 -4.382 1.00 67.31 174 TYR A O 1
ATOM 1328 N N . GLY A 1 175 ? 17.232 -3.878 -5.906 1.00 60.22 175 GLY A N 1
ATOM 1329 C CA . GLY A 1 175 ? 16.650 -4.836 -4.965 1.00 60.22 175 GLY A CA 1
ATOM 1330 C C . GLY A 1 175 ? 17.656 -5.809 -4.340 1.00 60.22 175 GLY A C 1
ATOM 1331 O O . GLY A 1 175 ? 18.798 -5.942 -4.795 1.00 60.22 175 GLY A O 1
ATOM 1332 N N . GLY A 1 176 ? 17.237 -6.507 -3.280 1.00 58.47 176 GLY A N 1
ATOM 1333 C CA . GLY A 1 176 ? 18.128 -7.344 -2.468 1.00 58.47 176 GLY A CA 1
ATOM 1334 C C . GLY A 1 176 ? 18.737 -8.553 -3.162 1.00 58.47 176 GLY A C 1
ATOM 1335 O O . GLY A 1 176 ? 19.852 -8.955 -2.823 1.00 58.47 176 GLY A O 1
ATOM 1336 N N . ALA A 1 177 ? 18.083 -9.053 -4.210 1.00 59.94 177 ALA A N 1
ATOM 1337 C CA . ALA A 1 177 ? 18.618 -10.098 -5.078 1.00 59.94 177 ALA A CA 1
ATOM 1338 C C . ALA A 1 177 ? 19.424 -9.553 -6.276 1.00 59.94 177 ALA A C 1
ATOM 1340 O O . ALA A 1 177 ? 19.801 -10.321 -7.162 1.00 59.94 177 ALA A O 1
ATOM 1341 N N . GLY A 1 178 ? 19.670 -8.237 -6.352 1.00 64.50 178 GLY A N 1
ATOM 1342 C CA . GLY A 1 178 ? 20.315 -7.590 -7.503 1.00 64.50 178 GLY A CA 1
ATOM 1343 C C . GLY A 1 178 ? 19.508 -7.688 -8.805 1.00 64.50 178 GLY A C 1
ATOM 1344 O O . GLY A 1 178 ? 20.088 -7.588 -9.886 1.00 64.50 178 GLY A O 1
ATOM 1345 N N . SER A 1 179 ? 18.203 -7.951 -8.695 1.00 68.12 179 SER A N 1
ATOM 1346 C CA . SER A 1 179 ? 17.273 -8.231 -9.801 1.00 68.12 179 SER A CA 1
ATOM 1347 C C . SER A 1 179 ? 15.821 -7.838 -9.489 1.00 68.12 179 SER A C 1
ATOM 1349 O O . SER A 1 179 ? 14.911 -8.305 -10.159 1.00 68.12 179 SER A O 1
ATOM 1351 N N . GLY A 1 180 ? 15.608 -7.020 -8.462 1.00 80.06 180 GLY A N 1
ATOM 1352 C CA . GLY A 1 180 ? 14.292 -6.536 -8.053 1.00 80.06 180 GLY A CA 1
ATOM 1353 C C . GLY A 1 180 ? 13.942 -6.865 -6.620 1.00 80.06 180 GLY A C 1
ATOM 1354 O O . GLY A 1 180 ? 14.697 -7.528 -5.893 1.00 80.06 180 GLY A O 1
ATOM 1355 N N . GLY A 1 181 ? 12.792 -6.336 -6.225 1.00 87.25 181 GLY A N 1
ATOM 1356 C CA . GLY A 1 181 ? 12.071 -6.787 -5.048 1.00 87.25 181 GLY A CA 1
ATOM 1357 C C . GLY A 1 181 ? 11.303 -8.068 -5.352 1.00 87.25 181 GLY A C 1
ATOM 1358 O O . GLY A 1 181 ? 11.253 -8.530 -6.488 1.00 87.25 181 GLY A O 1
ATOM 1359 N N . SER A 1 182 ? 10.690 -8.649 -4.329 1.00 92.62 182 SER A N 1
ATOM 1360 C CA . SER A 1 182 ? 9.821 -9.812 -4.490 1.00 92.62 182 SER A CA 1
ATOM 1361 C C . SER A 1 182 ? 8.695 -9.776 -3.469 1.00 92.62 182 SER A C 1
ATOM 1363 O O . SER A 1 182 ? 8.907 -9.430 -2.308 1.00 92.62 182 SER A O 1
ATOM 1365 N N . LEU A 1 183 ? 7.488 -10.145 -3.889 1.00 95.50 183 LEU A N 1
ATOM 1366 C CA . LEU A 1 183 ? 6.368 -10.364 -2.970 1.00 95.50 183 LEU A CA 1
ATOM 1367 C C . LEU A 1 183 ? 6.403 -11.782 -2.364 1.00 95.50 183 LEU A C 1
ATOM 1369 O O . LEU A 1 183 ? 5.726 -12.028 -1.369 1.00 95.50 183 LEU A O 1
ATOM 1373 N N . ASP A 1 184 ? 7.278 -12.651 -2.880 1.00 95.62 184 ASP A N 1
ATOM 1374 C CA . ASP A 1 184 ? 7.498 -14.048 -2.483 1.00 95.62 184 ASP A CA 1
ATOM 1375 C C . ASP A 1 184 ? 8.782 -14.243 -1.651 1.00 95.62 184 ASP A C 1
ATOM 1377 O O . ASP A 1 184 ? 9.446 -15.278 -1.730 1.00 95.62 184 ASP A O 1
ATOM 1381 N N . TRP A 1 185 ? 9.221 -13.234 -0.890 1.00 94.06 185 TRP A N 1
ATOM 1382 C CA . TRP A 1 185 ? 10.405 -13.404 -0.040 1.00 94.06 185 TRP A CA 1
ATOM 1383 C C . TRP A 1 185 ? 10.201 -14.523 0.989 1.00 94.06 185 TRP A C 1
ATOM 1385 O O . TRP A 1 185 ? 9.282 -14.460 1.802 1.00 94.06 185 TRP A O 1
ATOM 1395 N N . GLU A 1 186 ? 11.116 -15.501 1.005 1.00 92.50 186 GLU A N 1
ATOM 1396 C CA . GLU A 1 186 ? 11.115 -16.596 1.990 1.00 92.50 186 GLU A CA 1
ATOM 1397 C C . GLU A 1 186 ? 11.390 -16.099 3.418 1.00 92.50 186 GLU A C 1
ATOM 1399 O O . GLU A 1 186 ? 10.931 -16.693 4.392 1.00 92.50 186 GLU A O 1
ATOM 1404 N N . LEU A 1 187 ? 12.175 -15.025 3.559 1.00 92.69 187 LEU A N 1
ATOM 1405 C CA . LEU A 1 187 ? 12.548 -14.458 4.850 1.00 92.69 187 LEU A CA 1
ATOM 1406 C C . LEU A 1 187 ? 11.773 -13.164 5.106 1.00 92.69 187 LEU A C 1
ATOM 1408 O O . LEU A 1 187 ? 11.842 -12.213 4.332 1.00 92.69 187 LEU A O 1
ATOM 1412 N N . ASN A 1 188 ? 11.098 -13.086 6.248 1.00 93.62 188 ASN A N 1
ATOM 1413 C CA . ASN A 1 188 ? 10.343 -11.906 6.672 1.00 93.62 188 ASN A CA 1
ATOM 1414 C C . ASN A 1 188 ? 10.739 -11.480 8.101 1.00 93.62 188 ASN A C 1
ATOM 1416 O O . ASN A 1 188 ? 11.543 -12.150 8.759 1.00 93.62 188 ASN A O 1
ATOM 1420 N N . ASN A 1 189 ? 10.200 -10.360 8.592 1.00 92.50 189 ASN A N 1
ATOM 1421 C CA . ASN A 1 189 ? 10.374 -9.870 9.970 1.00 92.50 189 ASN A CA 1
ATOM 1422 C C . ASN A 1 189 ? 9.161 -10.089 10.893 1.00 92.50 189 ASN A C 1
ATOM 1424 O O . ASN A 1 189 ? 9.197 -9.606 12.025 1.00 92.50 189 ASN A O 1
ATOM 1428 N N . ALA A 1 190 ? 8.153 -10.824 10.442 1.00 95.31 190 ALA A N 1
ATOM 1429 C CA . ALA A 1 190 ? 6.899 -11.069 11.140 1.00 95.31 190 ALA A CA 1
ATOM 1430 C C . ALA A 1 190 ? 7.044 -12.091 12.288 1.00 95.31 190 ALA A C 1
ATOM 1432 O O . ALA A 1 190 ? 8.124 -12.645 12.524 1.00 95.31 190 ALA A O 1
ATOM 1433 N N . VAL A 1 191 ? 5.983 -12.322 13.056 1.00 95.62 191 VAL A N 1
ATOM 1434 C CA . VAL A 1 191 ? 5.904 -13.427 14.023 1.00 95.62 191 VAL A CA 1
ATOM 1435 C C . VAL A 1 191 ? 5.795 -14.748 13.266 1.00 95.62 191 VAL A C 1
ATOM 1437 O O . VAL A 1 191 ? 6.573 -15.667 13.541 1.00 95.62 191 VAL A O 1
ATOM 1440 N N . ASP A 1 192 ? 4.909 -14.823 12.269 1.00 96.00 192 ASP A N 1
ATOM 1441 C CA . ASP A 1 192 ? 4.862 -15.962 11.356 1.00 96.00 192 ASP A CA 1
ATOM 1442 C C . ASP A 1 192 ? 5.945 -15.849 10.270 1.00 96.00 192 ASP A C 1
ATOM 1444 O O . ASP A 1 192 ? 5.856 -15.101 9.292 1.00 96.00 192 ASP A O 1
ATOM 1448 N N . ARG A 1 193 ? 7.009 -16.635 10.449 1.00 95.06 193 ARG A N 1
ATOM 1449 C CA . ARG A 1 193 ? 8.160 -16.707 9.536 1.00 95.06 193 ARG A CA 1
ATOM 1450 C C . ARG A 1 193 ? 7.912 -17.583 8.308 1.00 95.06 193 ARG A C 1
ATOM 1452 O O . ARG A 1 193 ? 8.798 -17.672 7.469 1.00 95.06 193 ARG A O 1
ATOM 1459 N N . GLY A 1 194 ? 6.772 -18.269 8.234 1.00 95.69 194 GLY A N 1
ATOM 1460 C CA . GLY A 1 194 ? 6.447 -19.217 7.170 1.00 95.69 194 GLY A CA 1
ATOM 1461 C C . GLY A 1 194 ? 5.676 -18.624 5.992 1.00 95.69 194 GLY A C 1
ATOM 1462 O O . GLY A 1 194 ? 5.290 -19.393 5.118 1.00 95.69 194 GLY A O 1
ATOM 1463 N N . GLN A 1 195 ? 5.433 -17.309 5.980 1.00 96.25 195 GLN A N 1
ATOM 1464 C CA . GLN A 1 195 ? 4.612 -16.635 4.969 1.00 96.25 195 GLN A CA 1
ATOM 1465 C C . GLN A 1 195 ? 5.357 -15.479 4.284 1.00 96.25 195 GLN A C 1
ATOM 1467 O O . GLN A 1 195 ? 6.047 -14.681 4.925 1.00 96.25 195 GLN A O 1
ATOM 1472 N N . SER A 1 196 ? 5.159 -15.347 2.983 1.00 97.81 196 SER A N 1
ATOM 1473 C CA . SER A 1 196 ? 5.497 -14.169 2.186 1.00 97.81 196 SER A CA 1
ATOM 1474 C C . SER A 1 196 ? 4.297 -13.210 2.078 1.00 97.81 196 SER A C 1
ATOM 1476 O O . SER A 1 196 ? 3.231 -13.457 2.646 1.00 97.81 196 SER A O 1
ATOM 1478 N N . ILE A 1 197 ? 4.446 -12.094 1.355 1.00 98.06 197 ILE A N 1
ATOM 1479 C CA . ILE A 1 197 ? 3.302 -11.218 1.045 1.00 98.06 197 ILE A CA 1
ATOM 1480 C C . ILE A 1 197 ? 2.325 -11.934 0.108 1.00 98.06 197 ILE A C 1
ATOM 1482 O O . ILE A 1 197 ? 1.113 -11.796 0.276 1.00 98.06 197 ILE A O 1
ATOM 1486 N N . GLN A 1 198 ? 2.844 -12.712 -0.844 1.00 98.31 198 GLN A N 1
ATOM 1487 C CA . GLN A 1 198 ? 2.019 -13.516 -1.737 1.00 98.31 198 GLN A CA 1
ATOM 1488 C C . GLN A 1 198 ? 1.197 -14.547 -0.956 1.00 98.31 198 GLN A C 1
ATOM 1490 O O . GLN A 1 198 ? -0.017 -14.585 -1.128 1.00 98.31 198 GLN A O 1
ATOM 1495 N N . ASP A 1 199 ? 1.809 -15.287 -0.022 1.00 98.56 199 ASP A N 1
ATOM 1496 C CA . ASP A 1 199 ? 1.090 -16.267 0.812 1.00 98.56 199 ASP A CA 1
ATOM 1497 C C . ASP A 1 199 ? -0.042 -15.615 1.625 1.00 98.56 199 ASP A C 1
ATOM 1499 O O . ASP A 1 199 ? -1.136 -16.173 1.749 1.00 98.56 199 ASP A O 1
ATOM 1503 N N . VAL A 1 200 ? 0.204 -14.411 2.163 1.00 98.56 200 VAL A N 1
ATOM 1504 C CA . VAL A 1 200 ? -0.816 -13.633 2.881 1.00 98.56 200 VAL A CA 1
ATOM 1505 C C . VAL A 1 200 ? -1.982 -13.288 1.961 1.00 98.56 200 VAL A C 1
ATOM 1507 O O . VAL A 1 200 ? -3.130 -13.488 2.342 1.00 98.56 200 VAL A O 1
ATOM 1510 N N . VAL A 1 201 ? -1.713 -12.776 0.759 1.00 98.75 201 VAL A N 1
ATOM 1511 C CA . VAL A 1 201 ? -2.755 -12.418 -0.216 1.00 98.75 201 VAL A CA 1
ATOM 1512 C C . VAL A 1 201 ? -3.539 -13.648 -0.677 1.00 98.75 201 VAL A C 1
ATOM 1514 O O . VAL A 1 201 ? -4.775 -13.612 -0.721 1.00 98.75 201 VAL A O 1
ATOM 1517 N N . ASP A 1 202 ? -2.844 -14.746 -0.963 1.00 98.62 202 ASP A N 1
ATOM 1518 C CA . ASP A 1 202 ? -3.438 -15.987 -1.451 1.00 98.62 202 ASP A CA 1
ATOM 1519 C C . ASP A 1 202 ? -4.465 -16.544 -0.459 1.00 98.62 202 ASP A C 1
ATOM 1521 O O . ASP A 1 202 ? -5.530 -17.002 -0.880 1.00 98.62 202 ASP A O 1
ATOM 1525 N N . ALA A 1 203 ? -4.223 -16.394 0.850 1.00 98.31 203 ALA A N 1
ATOM 1526 C CA . ALA A 1 203 ? -5.146 -16.812 1.906 1.00 98.31 203 ALA A CA 1
ATOM 1527 C C . ALA A 1 203 ? -6.546 -16.159 1.830 1.00 98.31 203 ALA A C 1
ATOM 1529 O O . ALA A 1 203 ? -7.508 -16.711 2.374 1.00 98.31 203 ALA A O 1
ATOM 1530 N N . PHE A 1 204 ? -6.685 -15.014 1.148 1.00 98.50 204 PHE A N 1
ATOM 1531 C CA . PHE A 1 204 ? -7.959 -14.296 0.977 1.00 98.50 204 PHE A CA 1
ATOM 1532 C C . PHE A 1 204 ? -8.517 -14.359 -0.452 1.00 98.50 204 PHE A C 1
ATOM 1534 O O . PHE A 1 204 ? -9.730 -14.206 -0.640 1.00 98.50 204 PHE A O 1
ATOM 1541 N N . SER A 1 205 ? -7.655 -14.596 -1.442 1.00 97.62 205 SER A N 1
ATOM 1542 C CA . SER A 1 205 ? -7.962 -14.484 -2.876 1.00 97.62 205 SER A CA 1
ATOM 1543 C C . SER A 1 205 ? -9.092 -15.406 -3.369 1.00 97.62 205 SER A C 1
ATOM 1545 O O . SER A 1 205 ? -9.854 -15.039 -4.261 1.00 97.62 205 SER A O 1
ATOM 1547 N N . ASP A 1 206 ? -9.290 -16.566 -2.733 1.00 96.56 206 ASP A N 1
ATOM 1548 C CA . ASP A 1 206 ? -10.357 -17.516 -3.091 1.00 96.56 206 ASP A CA 1
ATOM 1549 C C . ASP A 1 206 ? -11.778 -16.976 -2.841 1.00 96.56 206 ASP A C 1
ATOM 1551 O O . ASP A 1 206 ? -12.756 -17.472 -3.409 1.00 96.56 206 ASP A O 1
ATOM 1555 N N . LYS A 1 207 ? -11.924 -16.002 -1.936 1.00 97.38 207 LYS A N 1
ATOM 1556 C CA . LYS A 1 207 ? -13.231 -15.490 -1.479 1.00 97.38 207 LYS A CA 1
ATOM 1557 C C . LYS A 1 207 ? -13.407 -13.996 -1.702 1.00 97.38 207 LYS A C 1
ATOM 1559 O O . LYS A 1 207 ? -14.542 -13.522 -1.739 1.00 97.38 207 LYS A O 1
ATOM 1564 N N . HIS A 1 208 ? -12.306 -13.267 -1.819 1.00 98.56 208 HIS A N 1
ATOM 1565 C CA . HIS A 1 208 ? -12.280 -11.815 -1.872 1.00 98.56 208 HIS A CA 1
ATOM 1566 C C . HIS A 1 208 ? -11.383 -11.351 -3.014 1.00 98.56 208 HIS A C 1
ATOM 1568 O O . HIS A 1 208 ? -10.439 -12.037 -3.392 1.00 98.56 208 HIS A O 1
ATOM 1574 N N . ARG A 1 209 ? -11.652 -10.152 -3.541 1.00 98.69 209 ARG A N 1
ATOM 1575 C CA . ARG A 1 209 ? -10.819 -9.522 -4.570 1.00 98.69 209 ARG A CA 1
ATOM 1576 C C . ARG A 1 209 ? -9.550 -8.954 -3.937 1.00 98.69 209 ARG A C 1
ATOM 1578 O O . ARG A 1 209 ? -9.428 -7.749 -3.750 1.00 98.69 209 ARG A O 1
ATOM 1585 N N . VAL A 1 210 ? -8.646 -9.841 -3.540 1.00 98.81 210 VAL A N 1
ATOM 1586 C CA . VAL A 1 210 ? -7.333 -9.501 -2.985 1.00 98.81 210 VAL A CA 1
ATOM 1587 C C . VAL A 1 210 ? -6.277 -10.053 -3.930 1.00 98.81 210 VAL A C 1
ATOM 1589 O O . VAL A 1 210 ? -6.371 -11.206 -4.353 1.00 98.81 210 VAL A O 1
ATOM 1592 N N . SER A 1 211 ? -5.327 -9.211 -4.324 1.00 98.75 211 SER A N 1
ATOM 1593 C CA . SER A 1 211 ? -4.264 -9.577 -5.263 1.00 98.75 211 SER A CA 1
ATOM 1594 C C . SER A 1 211 ? -2.969 -8.836 -4.975 1.00 98.75 211 SER A C 1
ATOM 1596 O O . SER A 1 211 ? -2.967 -7.786 -4.333 1.00 98.75 211 SER A O 1
ATOM 1598 N N . THR A 1 212 ? -1.873 -9.371 -5.489 1.00 98.44 212 THR A N 1
ATOM 1599 C CA . THR A 1 212 ? -0.572 -8.715 -5.548 1.00 98.44 212 THR A CA 1
ATOM 1600 C C . THR A 1 212 ? -0.361 -8.032 -6.900 1.00 98.44 212 THR A C 1
ATOM 1602 O O . THR A 1 212 ? -0.960 -8.420 -7.905 1.00 98.44 212 THR A O 1
ATOM 1605 N N . TYR A 1 213 ? 0.493 -7.007 -6.936 1.00 97.50 213 TYR A N 1
ATOM 1606 C CA . TYR A 1 213 ? 1.005 -6.438 -8.184 1.00 97.50 213 TYR A CA 1
ATOM 1607 C C . TYR A 1 213 ? 2.412 -5.859 -7.979 1.00 97.50 213 TYR A C 1
ATOM 1609 O O . TYR A 1 213 ? 2.587 -4.888 -7.242 1.00 97.50 213 TYR A O 1
ATOM 1617 N N . LEU A 1 214 ? 3.426 -6.425 -8.636 1.00 94.88 214 LEU A N 1
ATOM 1618 C CA . LEU A 1 214 ? 4.807 -5.944 -8.543 1.00 94.88 214 LEU A CA 1
ATOM 1619 C C . LEU A 1 214 ? 5.115 -4.984 -9.704 1.00 94.88 214 LEU A C 1
ATOM 1621 O O . LEU A 1 214 ? 5.105 -5.386 -10.865 1.00 94.88 214 LEU A O 1
ATOM 1625 N N . TRP A 1 215 ? 5.406 -3.709 -9.419 1.00 94.81 215 TRP A N 1
ATOM 1626 C CA . TRP A 1 215 ? 5.637 -2.721 -10.486 1.00 94.81 215 TRP A CA 1
ATOM 1627 C C . TRP A 1 215 ? 6.990 -2.863 -11.194 1.00 94.81 215 TRP A C 1
ATOM 1629 O O . TRP A 1 215 ? 7.147 -2.292 -12.273 1.00 94.81 215 TRP A O 1
ATOM 1639 N N . ASP A 1 216 ? 7.923 -3.666 -10.666 1.00 89.44 216 ASP A N 1
ATOM 1640 C CA . ASP A 1 216 ? 9.171 -4.019 -11.368 1.00 89.44 216 ASP A CA 1
ATOM 1641 C C . ASP A 1 216 ? 8.886 -4.575 -12.775 1.00 89.44 216 ASP A C 1
ATOM 1643 O O . ASP A 1 216 ? 9.622 -4.293 -13.719 1.00 89.44 216 ASP A O 1
ATOM 1647 N N . GLU A 1 217 ? 7.774 -5.295 -12.952 1.00 89.25 217 GLU A N 1
ATOM 1648 C CA . GLU A 1 217 ? 7.387 -5.880 -14.241 1.00 89.25 217 GLU A CA 1
ATOM 1649 C C . GLU A 1 217 ? 7.079 -4.824 -15.313 1.00 89.25 217 GLU A C 1
ATOM 1651 O O . GLU A 1 217 ? 7.222 -5.084 -16.509 1.00 89.25 217 GLU A O 1
ATOM 1656 N N . ILE A 1 218 ? 6.694 -3.616 -14.891 1.00 93.94 218 ILE A N 1
ATOM 1657 C CA . ILE A 1 218 ? 6.244 -2.530 -15.770 1.00 93.94 218 ILE A CA 1
ATOM 1658 C C . ILE A 1 218 ? 7.129 -1.277 -15.688 1.00 93.94 218 ILE A C 1
ATOM 1660 O O . ILE A 1 218 ? 6.917 -0.330 -16.445 1.00 93.94 218 ILE A O 1
ATOM 1664 N N . THR A 1 219 ? 8.146 -1.256 -14.813 1.00 91.56 219 THR A N 1
ATOM 1665 C CA . THR A 1 219 ? 8.956 -0.061 -14.482 1.00 91.56 219 THR A CA 1
ATOM 1666 C C . THR A 1 219 ? 9.665 0.571 -15.684 1.00 91.56 219 THR A C 1
ATOM 1668 O O . THR A 1 219 ? 9.959 1.766 -15.680 1.00 91.56 219 THR A O 1
ATOM 1671 N N . SER A 1 220 ? 9.927 -0.207 -16.739 1.00 92.12 220 SER A N 1
ATOM 1672 C CA . SER A 1 220 ? 10.601 0.260 -17.959 1.00 92.12 220 SER A CA 1
ATOM 1673 C C . SER A 1 220 ? 9.653 0.634 -19.103 1.00 92.12 220 SER A C 1
ATOM 1675 O O . SER A 1 220 ? 10.113 1.177 -20.110 1.00 92.12 220 SER A O 1
ATOM 1677 N N . ASN A 1 221 ? 8.351 0.364 -18.968 1.00 95.62 221 ASN A N 1
ATOM 1678 C CA . ASN A 1 221 ? 7.383 0.617 -20.028 1.00 95.62 221 ASN A CA 1
ATOM 1679 C C . ASN A 1 221 ? 6.826 2.043 -19.924 1.00 95.62 221 ASN A C 1
ATOM 1681 O O . ASN A 1 221 ? 6.130 2.368 -18.965 1.00 95.62 221 ASN A O 1
ATOM 1685 N N . VAL A 1 222 ? 7.129 2.901 -20.902 1.00 96.94 222 VAL A N 1
ATOM 1686 C CA . VAL A 1 222 ? 6.584 4.267 -20.968 1.00 96.94 222 VAL A CA 1
ATOM 1687 C C . VAL A 1 222 ? 5.261 4.232 -21.720 1.00 96.94 222 VAL A C 1
ATOM 1689 O O . VAL A 1 222 ? 5.247 3.914 -22.906 1.00 96.94 222 VAL A O 1
ATOM 1692 N N . VAL A 1 223 ? 4.182 4.620 -21.047 1.00 97.81 223 VAL A N 1
ATOM 1693 C CA . VAL A 1 223 ? 2.810 4.564 -21.579 1.00 97.81 223 VAL A CA 1
ATOM 1694 C C . VAL A 1 223 ? 2.108 5.916 -21.459 1.00 97.81 223 VAL A C 1
ATOM 1696 O O . VAL A 1 223 ? 2.549 6.795 -20.712 1.00 97.81 223 VAL A O 1
ATOM 1699 N N . GLN A 1 224 ? 1.004 6.074 -22.187 1.00 97.50 224 GLN A N 1
ATOM 1700 C CA . GLN A 1 224 ? 0.032 7.147 -21.960 1.00 97.50 224 GLN A CA 1
ATOM 1701 C C . GLN A 1 224 ? -1.069 6.704 -20.995 1.00 97.50 224 GLN A C 1
ATOM 1703 O O . GLN A 1 224 ? -1.093 5.569 -20.526 1.00 97.50 224 GLN A O 1
ATOM 1708 N N . GLU A 1 225 ? -1.983 7.607 -20.660 1.00 97.12 225 GLU A N 1
ATOM 1709 C CA . GLU A 1 225 ? -3.132 7.303 -19.808 1.00 97.12 225 GLU A CA 1
ATOM 1710 C C . GLU A 1 225 ? -4.190 6.419 -20.491 1.00 97.12 225 GLU A C 1
ATOM 1712 O O . GLU A 1 225 ? -4.297 6.389 -21.718 1.00 97.12 225 GLU A O 1
ATOM 1717 N N . PHE A 1 226 ? -5.013 5.726 -19.691 1.00 98.00 226 PHE A N 1
ATOM 1718 C CA . PHE A 1 226 ? -6.128 4.914 -20.206 1.00 98.00 226 PHE A CA 1
ATOM 1719 C C . PHE A 1 226 ? -7.110 5.753 -21.032 1.00 98.00 226 PHE A C 1
ATOM 1721 O O . PHE A 1 226 ? -7.494 5.332 -22.122 1.00 98.00 226 PHE A O 1
ATOM 1728 N N . ALA A 1 227 ? -7.428 6.966 -20.563 1.00 96.50 227 ALA A N 1
ATOM 1729 C CA . ALA A 1 227 ? -8.274 7.926 -21.280 1.00 96.50 227 ALA A CA 1
ATOM 1730 C C . ALA A 1 227 ? -7.642 8.460 -22.584 1.00 96.50 227 ALA A C 1
ATOM 1732 O O . ALA A 1 227 ? -8.299 9.094 -23.404 1.00 96.50 227 ALA A O 1
ATOM 1733 N N . GLU A 1 228 ? -6.349 8.209 -22.811 1.00 96.00 228 GLU A N 1
ATOM 1734 C CA . GLU A 1 228 ? -5.671 8.523 -24.075 1.00 96.00 228 GLU A CA 1
ATOM 1735 C C . GLU A 1 228 ? -5.672 7.325 -25.045 1.00 96.00 228 GLU A C 1
ATOM 1737 O O . GLU A 1 228 ? -5.069 7.381 -26.119 1.00 96.00 228 GLU A O 1
ATOM 1742 N N . GLY A 1 229 ? -6.379 6.246 -24.691 1.00 96.31 229 GLY A N 1
ATOM 1743 C CA . GLY A 1 229 ? -6.520 5.032 -25.492 1.00 96.31 229 GLY A CA 1
ATOM 1744 C C . GLY A 1 229 ? -5.382 4.025 -25.319 1.00 96.31 229 GLY A C 1
ATOM 1745 O O . GLY A 1 229 ? -5.358 3.015 -26.025 1.00 96.31 229 GLY A O 1
ATOM 1746 N N . ASP A 1 230 ? -4.452 4.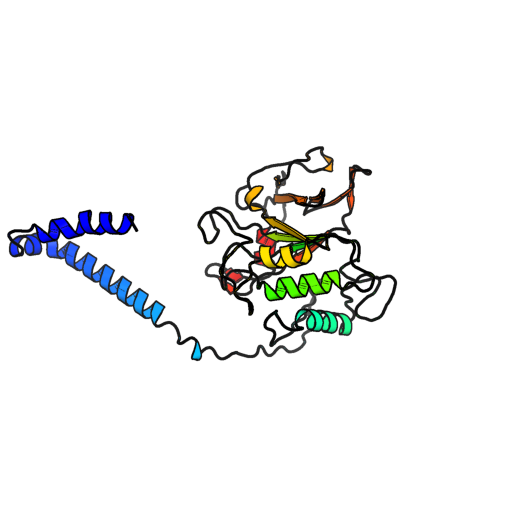274 -24.396 1.00 97.75 230 ASP A N 1
ATOM 1747 C CA . ASP A 1 230 ? -3.357 3.361 -24.086 1.00 97.75 230 ASP A CA 1
ATOM 1748 C C . ASP A 1 230 ? -3.771 2.406 -22.960 1.00 97.75 230 ASP A C 1
ATOM 1750 O O . ASP A 1 230 ? -3.914 2.793 -21.797 1.00 97.75 230 ASP A O 1
ATOM 1754 N N . MET A 1 231 ? -3.976 1.141 -23.321 1.00 97.06 231 MET A N 1
ATOM 1755 C CA . MET A 1 231 ? -4.419 0.081 -22.411 1.00 97.06 231 MET A CA 1
ATOM 1756 C C . MET A 1 231 ? -3.260 -0.765 -21.871 1.00 97.06 231 MET A C 1
ATOM 1758 O O . MET A 1 231 ? -3.521 -1.757 -21.196 1.00 97.06 231 MET A O 1
ATOM 1762 N N . GLU A 1 232 ? -2.008 -0.418 -22.182 1.00 98.31 232 GLU A N 1
ATOM 1763 C CA . GLU A 1 232 ? -0.837 -1.132 -21.675 1.00 98.31 232 GLU A CA 1
ATOM 1764 C C . GLU A 1 232 ? -0.498 -0.692 -20.248 1.00 98.31 232 GLU A C 1
ATOM 1766 O O . GLU A 1 232 ? -0.665 0.476 -19.875 1.00 98.31 232 GLU A O 1
ATOM 1771 N N . ASP A 1 233 ? 0.012 -1.633 -19.457 1.00 98.44 233 ASP A N 1
ATOM 1772 C CA . ASP A 1 233 ? 0.491 -1.371 -18.105 1.00 98.44 233 ASP A CA 1
ATOM 1773 C C . ASP A 1 233 ? 1.918 -0.807 -18.162 1.00 98.44 233 ASP A C 1
ATOM 1775 O O . ASP A 1 233 ? 2.764 -1.266 -18.936 1.00 98.44 233 ASP A O 1
ATOM 1779 N N . GLY A 1 234 ? 2.202 0.213 -17.356 1.00 97.75 234 GLY A N 1
ATOM 1780 C CA . GLY A 1 234 ? 3.452 0.959 -17.452 1.00 97.75 234 GLY A CA 1
ATOM 1781 C C . GLY A 1 234 ? 3.515 2.163 -16.529 1.00 97.75 234 GLY A C 1
ATOM 1782 O O . GLY A 1 234 ? 2.719 2.332 -15.606 1.00 97.75 234 GLY A O 1
ATOM 1783 N N . TYR A 1 235 ? 4.476 3.031 -16.807 1.00 97.50 235 TYR A N 1
ATOM 1784 C CA . TYR A 1 235 ? 4.649 4.311 -16.147 1.00 97.50 235 TYR A CA 1
ATOM 1785 C C . TYR A 1 235 ? 4.311 5.456 -17.094 1.00 97.50 235 TYR A C 1
ATOM 1787 O O . TYR A 1 235 ? 4.885 5.590 -18.177 1.00 97.50 235 TYR A O 1
ATOM 1795 N N . VAL A 1 236 ? 3.424 6.338 -16.638 1.00 96.81 236 VAL A N 1
ATOM 1796 C CA . VAL A 1 236 ? 3.183 7.616 -17.306 1.00 96.81 236 VAL A CA 1
ATOM 1797 C C . VAL A 1 236 ? 4.261 8.588 -16.846 1.00 96.81 236 VAL A C 1
ATOM 1799 O O . VAL A 1 236 ? 4.398 8.866 -15.652 1.00 96.81 236 VAL A O 1
ATOM 1802 N N . VAL A 1 237 ? 5.052 9.104 -17.787 1.00 94.38 237 VAL A N 1
ATOM 1803 C CA . VAL A 1 237 ? 6.162 10.027 -17.506 1.00 94.38 237 VAL A CA 1
ATOM 1804 C C . VAL A 1 237 ? 5.717 11.456 -17.791 1.00 94.38 237 VAL A C 1
ATOM 1806 O O . VAL A 1 237 ? 5.334 11.796 -18.912 1.00 94.38 237 VAL A O 1
ATOM 1809 N N . ALA A 1 238 ? 5.789 12.329 -16.782 1.00 87.25 238 ALA A N 1
ATOM 1810 C CA . ALA A 1 238 ? 5.482 13.739 -16.975 1.00 87.25 238 ALA A CA 1
ATOM 1811 C C . ALA A 1 238 ? 6.382 14.337 -18.067 1.00 87.25 238 ALA A C 1
ATOM 1813 O O . ALA A 1 238 ? 7.599 14.188 -18.047 1.00 87.25 238 ALA A O 1
ATOM 1814 N N . THR A 1 239 ? 5.786 15.082 -18.996 1.00 84.69 239 THR A N 1
ATOM 1815 C CA . THR A 1 239 ? 6.517 15.753 -20.086 1.00 84.69 239 THR A CA 1
ATOM 1816 C C . THR A 1 239 ? 6.970 17.168 -19.720 1.00 84.69 239 THR A C 1
ATOM 1818 O O . THR A 1 239 ? 7.677 17.824 -20.487 1.00 84.69 239 THR A O 1
ATOM 1821 N N . LYS A 1 240 ? 6.557 17.668 -18.548 1.00 84.69 240 LYS A N 1
ATOM 1822 C CA . LYS A 1 240 ? 6.882 19.006 -18.044 1.00 84.69 240 LYS A CA 1
ATOM 1823 C C . LYS A 1 240 ? 7.512 18.918 -16.667 1.00 84.69 240 LYS A C 1
ATOM 1825 O O . LYS A 1 240 ? 6.978 18.269 -15.772 1.00 84.69 240 LYS A O 1
ATOM 1830 N N . VAL A 1 241 ? 8.611 19.645 -16.503 1.00 85.69 241 VAL A N 1
ATOM 1831 C CA . VAL A 1 241 ? 9.284 19.815 -15.215 1.00 85.69 241 VAL A CA 1
ATOM 1832 C C . VAL A 1 241 ? 8.368 20.584 -14.265 1.00 85.69 241 VAL A C 1
ATOM 1834 O O . VAL A 1 241 ? 7.791 21.610 -14.632 1.00 85.69 241 VAL A O 1
ATOM 1837 N N . ILE A 1 242 ? 8.249 20.104 -13.031 1.00 83.56 242 ILE A N 1
ATOM 1838 C CA . ILE A 1 242 ? 7.542 20.808 -11.965 1.00 83.56 242 ILE A CA 1
ATOM 1839 C C . ILE A 1 242 ? 8.395 22.012 -11.554 1.00 83.56 242 ILE A C 1
ATOM 1841 O O . ILE A 1 242 ? 9.453 21.857 -10.950 1.00 83.56 242 ILE A O 1
ATOM 1845 N N . ASN A 1 243 ? 7.942 23.226 -11.874 1.00 85.19 243 ASN A N 1
ATOM 1846 C CA . ASN A 1 243 ? 8.733 24.451 -11.689 1.00 85.19 243 ASN A CA 1
ATOM 1847 C C . ASN A 1 243 ? 9.208 24.689 -10.244 1.00 85.19 243 ASN A C 1
ATOM 1849 O O . ASN A 1 243 ? 10.263 25.282 -10.045 1.00 85.19 243 ASN A O 1
ATOM 1853 N N . SER A 1 244 ? 8.443 24.255 -9.238 1.00 85.88 244 SER A N 1
ATOM 1854 C CA . SER A 1 244 ? 8.787 24.451 -7.823 1.00 85.88 244 SER A CA 1
ATOM 1855 C C . SER A 1 244 ? 9.886 23.513 -7.322 1.00 85.88 244 SER A C 1
ATOM 1857 O O . SER A 1 244 ? 10.588 23.865 -6.379 1.00 85.88 244 SER A O 1
ATOM 1859 N N . THR A 1 245 ? 10.037 22.334 -7.926 1.00 83.62 245 THR A N 1
ATOM 1860 C CA . THR A 1 245 ? 10.980 21.294 -7.478 1.00 83.62 245 THR A CA 1
ATOM 1861 C C . THR A 1 245 ? 12.084 21.014 -8.492 1.00 83.62 245 THR A C 1
ATOM 1863 O O . THR A 1 245 ? 13.096 20.417 -8.140 1.00 83.62 245 THR A O 1
ATOM 1866 N N . GLY A 1 246 ? 11.914 21.432 -9.748 1.00 84.00 246 GLY A N 1
ATOM 1867 C CA . GLY A 1 246 ? 12.825 21.105 -10.842 1.00 84.00 246 GLY A CA 1
ATOM 1868 C C . GLY A 1 246 ? 12.786 19.630 -11.252 1.00 84.00 246 GLY A C 1
ATOM 1869 O O . GLY A 1 246 ? 13.708 19.172 -11.920 1.00 84.00 246 GLY A O 1
ATOM 1870 N N . THR A 1 247 ? 11.751 18.878 -10.859 1.00 83.06 247 THR A N 1
ATOM 1871 C CA . THR A 1 247 ? 11.670 17.424 -11.074 1.00 83.06 247 THR A CA 1
ATOM 1872 C C . THR A 1 247 ? 10.691 17.050 -12.184 1.00 83.06 247 THR A C 1
ATOM 1874 O O . THR A 1 247 ? 9.651 17.690 -12.353 1.00 83.06 247 THR A O 1
ATOM 1877 N N . LEU A 1 248 ? 11.006 15.977 -12.908 1.00 86.56 248 LEU A N 1
ATOM 1878 C CA . LEU A 1 248 ? 10.026 15.177 -13.643 1.00 86.56 248 LEU A CA 1
ATOM 1879 C C . LEU A 1 248 ? 9.553 14.055 -12.720 1.00 86.56 248 LEU A C 1
ATOM 1881 O O . LEU A 1 248 ? 10.315 13.591 -11.874 1.00 86.56 248 LEU A O 1
ATOM 1885 N N . VAL A 1 249 ? 8.288 13.671 -12.840 1.00 89.69 249 VAL A N 1
ATOM 1886 C CA . VAL A 1 249 ? 7.694 12.616 -12.018 1.00 89.69 249 VAL A CA 1
ATOM 1887 C C . VAL A 1 249 ? 7.039 11.614 -12.950 1.00 89.69 249 VAL A C 1
ATOM 1889 O O . VAL A 1 249 ? 6.365 12.001 -13.904 1.00 89.69 249 VAL A O 1
ATOM 1892 N N . SER A 1 250 ? 7.253 10.339 -12.663 1.00 93.88 250 SER A N 1
ATOM 1893 C CA . SER A 1 250 ? 6.530 9.228 -13.260 1.00 93.88 250 SER A CA 1
ATOM 1894 C C . SER A 1 250 ? 5.649 8.569 -12.203 1.00 93.88 250 SER A C 1
ATOM 1896 O O . SER A 1 250 ? 5.887 8.717 -11.000 1.00 93.88 250 SER A O 1
ATOM 1898 N N . TYR A 1 251 ? 4.606 7.876 -12.639 1.00 95.75 251 TYR A N 1
ATOM 1899 C CA . TYR A 1 251 ? 3.729 7.119 -11.751 1.00 95.75 251 TYR A CA 1
ATOM 1900 C C . TYR A 1 251 ? 3.149 5.904 -12.485 1.00 95.75 251 TYR A C 1
ATOM 1902 O O . TYR A 1 251 ? 2.992 5.964 -13.710 1.00 95.75 251 TYR A O 1
ATOM 1910 N N . PRO A 1 252 ? 2.850 4.809 -11.765 1.00 97.50 252 PRO A N 1
ATOM 1911 C CA . PRO A 1 252 ? 2.368 3.592 -12.392 1.00 97.50 252 PRO A CA 1
ATOM 1912 C C . PRO A 1 252 ? 0.900 3.724 -12.807 1.00 97.50 252 PRO A C 1
ATOM 1914 O O . PRO A 1 252 ? 0.080 4.350 -12.125 1.00 97.50 252 PRO A O 1
ATOM 1917 N N . LYS A 1 253 ? 0.579 3.078 -13.921 1.00 97.69 253 LYS A N 1
ATOM 1918 C CA . LYS A 1 253 ? -0.766 2.826 -14.424 1.00 97.69 253 LYS A CA 1
ATOM 1919 C C . LYS A 1 253 ? -0.827 1.349 -14.810 1.00 97.69 253 LYS A C 1
ATOM 1921 O O . LYS A 1 253 ? 0.026 0.894 -15.567 1.00 97.69 253 LYS A O 1
ATOM 1926 N N . PHE A 1 254 ? -1.783 0.602 -14.275 1.00 98.62 254 PHE A N 1
ATOM 1927 C CA . PHE A 1 254 ? -1.828 -0.846 -14.458 1.00 98.62 254 PHE A CA 1
ATOM 1928 C C . PHE A 1 254 ? -3.237 -1.424 -14.339 1.00 98.62 254 PHE A C 1
ATOM 1930 O O . PHE A 1 254 ? -4.139 -0.798 -13.779 1.00 98.62 254 PHE A O 1
ATOM 1937 N N . THR A 1 255 ? -3.413 -2.637 -14.850 1.00 98.56 255 THR A N 1
ATOM 1938 C CA . THR A 1 255 ? -4.636 -3.424 -14.738 1.00 98.56 255 THR A CA 1
ATOM 1939 C C . THR A 1 255 ? -4.430 -4.531 -13.711 1.00 98.56 255 THR A C 1
ATOM 1941 O O . THR A 1 255 ? -3.537 -5.362 -13.843 1.00 98.56 255 THR A O 1
ATOM 1944 N N . THR A 1 256 ? -5.251 -4.558 -12.666 1.00 98.25 256 THR A N 1
ATOM 1945 C CA . THR A 1 256 ? -5.160 -5.582 -11.621 1.00 98.25 256 THR A CA 1
ATOM 1946 C C . THR A 1 256 ? -5.552 -6.967 -12.153 1.00 98.25 256 THR A C 1
ATOM 1948 O O . THR A 1 256 ? -6.256 -7.066 -13.166 1.00 98.25 256 THR A O 1
ATOM 1951 N N . PRO A 1 257 ? -5.208 -8.062 -11.445 1.00 97.38 257 PRO A N 1
ATOM 1952 C CA . PRO A 1 257 ? -5.652 -9.411 -11.809 1.00 97.38 257 PRO A CA 1
ATOM 1953 C C . PRO A 1 257 ? -7.175 -9.578 -11.924 1.00 97.38 257 PRO A C 1
ATOM 1955 O O . PRO A 1 257 ? -7.646 -10.465 -12.636 1.00 97.38 257 PRO A O 1
ATOM 1958 N N . TYR A 1 258 ? -7.957 -8.713 -11.271 1.00 97.94 258 TYR A N 1
ATOM 1959 C CA . TYR A 1 258 ? -9.416 -8.712 -11.370 1.00 97.94 258 TYR A CA 1
ATOM 1960 C C . TYR A 1 258 ? -9.980 -7.728 -12.412 1.00 97.94 258 TYR A C 1
ATOM 1962 O O . TYR A 1 258 ? -11.194 -7.495 -12.442 1.00 97.94 258 TYR A O 1
ATOM 1970 N N . GLY A 1 259 ? -9.121 -7.166 -13.269 1.00 97.81 259 GLY A N 1
ATOM 1971 C CA . GLY A 1 259 ? -9.486 -6.311 -14.400 1.00 97.81 259 GLY A CA 1
ATOM 1972 C C . GLY A 1 259 ? -9.692 -4.834 -14.060 1.00 97.81 259 GLY A C 1
ATOM 1973 O O . GLY A 1 259 ? -10.097 -4.069 -14.936 1.00 97.81 259 GLY A O 1
ATOM 1974 N N . THR A 1 260 ? -9.425 -4.421 -12.821 1.00 98.38 260 THR A N 1
ATOM 1975 C CA . THR A 1 260 ? -9.558 -3.023 -12.399 1.00 98.38 260 THR A CA 1
ATOM 1976 C C . THR A 1 260 ? -8.398 -2.215 -12.959 1.00 98.38 260 THR A C 1
ATOM 1978 O O . THR A 1 260 ? -7.238 -2.569 -12.781 1.00 98.38 260 THR A O 1
ATOM 1981 N N . ARG A 1 261 ? -8.696 -1.113 -13.643 1.00 98.50 261 ARG A N 1
ATOM 1982 C CA .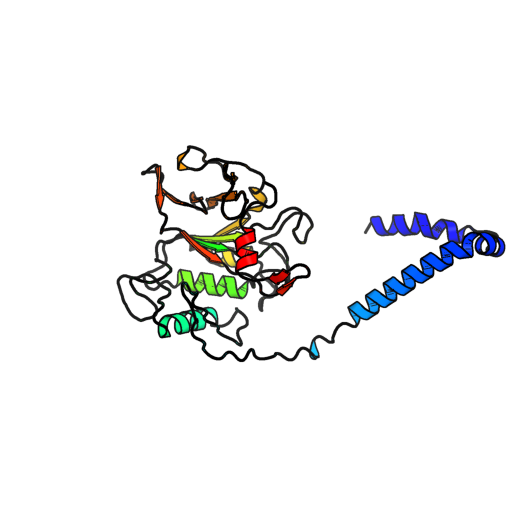 ARG A 1 261 ? -7.688 -0.239 -14.247 1.00 98.50 261 ARG A CA 1
ATOM 1983 C C . ARG A 1 261 ? -7.363 0.905 -13.300 1.00 98.50 261 ARG A C 1
ATOM 1985 O O . ARG A 1 261 ? -8.216 1.744 -13.026 1.00 98.50 261 ARG A O 1
ATOM 1992 N N . VAL A 1 262 ? -6.133 0.936 -12.806 1.00 98.69 262 VAL A N 1
ATOM 1993 C CA . VAL A 1 262 ? -5.656 1.899 -11.812 1.00 98.69 262 VAL A CA 1
ATOM 1994 C C . VAL A 1 262 ? -4.651 2.842 -12.461 1.00 98.69 262 VAL A C 1
ATOM 1996 O O . VAL A 1 262 ? -3.625 2.400 -12.969 1.00 98.69 262 VAL A O 1
ATOM 1999 N N . SER A 1 263 ? -4.909 4.148 -12.404 1.00 98.00 263 SER A N 1
ATOM 2000 C CA . SER A 1 263 ? -3.887 5.185 -12.576 1.00 98.00 263 SER A CA 1
ATOM 2001 C C . SER A 1 263 ? -3.535 5.728 -11.200 1.00 98.00 263 SER A C 1
ATOM 2003 O O . SER A 1 263 ? -4.393 6.270 -10.507 1.00 98.00 263 SER A O 1
ATOM 2005 N N . PHE A 1 264 ? -2.270 5.637 -10.786 1.00 97.06 264 PHE A N 1
ATOM 2006 C CA . PHE A 1 264 ? -1.876 6.115 -9.455 1.00 97.06 264 PHE A CA 1
ATOM 2007 C C . PHE A 1 264 ? -2.154 7.616 -9.253 1.00 97.06 264 PHE A C 1
ATOM 2009 O O . PHE A 1 264 ? -2.338 8.074 -8.129 1.00 97.06 264 PHE A O 1
ATOM 2016 N N . LYS A 1 265 ? -2.187 8.395 -10.341 1.00 95.12 265 LYS A N 1
ATOM 2017 C CA . LYS A 1 265 ? -2.483 9.830 -10.304 1.00 95.12 265 LYS A CA 1
ATOM 2018 C C . LYS A 1 265 ? -3.976 10.139 -10.364 1.00 95.12 265 LYS A C 1
ATOM 2020 O O . LYS A 1 265 ? -4.400 11.089 -9.708 1.00 95.12 265 LYS A O 1
ATOM 2025 N N . TYR A 1 266 ? -4.731 9.417 -11.192 1.00 96.81 266 TYR A N 1
ATOM 2026 C CA . TYR A 1 266 ? -6.120 9.767 -11.502 1.00 96.81 266 TYR A CA 1
ATOM 2027 C C . TYR A 1 266 ? -7.163 8.862 -10.842 1.00 96.81 266 TYR A C 1
ATOM 2029 O O . TYR A 1 266 ? -8.338 9.192 -10.883 1.00 96.81 266 TYR A O 1
ATOM 2037 N N . GLY A 1 267 ? -6.758 7.781 -10.178 1.00 97.94 267 GLY A N 1
ATOM 2038 C CA . GLY A 1 267 ? -7.671 6.870 -9.497 1.00 97.94 267 GLY A CA 1
ATOM 2039 C C . GLY A 1 267 ? -8.080 5.685 -10.368 1.00 97.94 267 GLY A C 1
ATOM 2040 O O . GLY A 1 267 ? -7.268 5.150 -11.130 1.00 97.94 267 GLY A O 1
ATOM 2041 N N . VAL A 1 268 ? -9.326 5.240 -10.226 1.00 98.50 268 VAL A N 1
ATOM 2042 C CA . VAL A 1 268 ? -9.855 4.069 -10.940 1.00 98.50 268 VAL A CA 1
ATOM 2043 C C . VAL A 1 268 ? -10.459 4.519 -12.264 1.00 98.50 268 VAL A C 1
ATOM 2045 O O . VAL A 1 268 ? -11.333 5.377 -12.283 1.00 98.50 268 VAL A O 1
ATOM 2048 N N . TYR A 1 269 ? -10.005 3.961 -13.382 1.00 98.50 269 TYR A N 1
ATOM 2049 C CA . TYR A 1 269 ? -10.544 4.309 -14.697 1.00 98.50 269 TYR A CA 1
ATOM 2050 C C . TYR A 1 269 ? -11.940 3.706 -14.900 1.00 98.50 269 TYR A C 1
ATOM 2052 O O . TYR A 1 269 ? -12.149 2.520 -14.633 1.00 98.50 269 TYR A O 1
ATOM 2060 N N . VAL A 1 270 ? -12.865 4.516 -15.417 1.00 96.81 270 VAL A N 1
ATOM 2061 C CA . VAL A 1 270 ? -14.267 4.184 -15.698 1.00 96.81 270 VAL A CA 1
ATOM 2062 C C . VAL A 1 270 ? -14.466 4.175 -17.220 1.00 96.81 270 VAL A C 1
ATOM 2064 O O . VAL A 1 270 ? -14.636 5.235 -17.829 1.00 96.81 270 VAL A O 1
ATOM 2067 N N . PRO A 1 271 ? -14.419 2.998 -17.877 1.00 92.56 271 PRO A N 1
ATOM 2068 C CA . PRO A 1 271 ? -14.431 2.907 -19.338 1.00 92.56 271 PRO A CA 1
ATOM 2069 C C . PRO A 1 271 ? -15.677 3.495 -20.002 1.00 92.56 271 PRO A C 1
ATOM 2071 O O . PRO A 1 271 ? -15.610 3.922 -21.152 1.00 92.56 271 PRO A O 1
ATOM 2074 N N . GLU A 1 272 ? -16.818 3.482 -19.314 1.00 93.75 272 GLU A N 1
ATOM 2075 C CA . GLU A 1 272 ? -18.083 4.009 -19.827 1.00 93.75 272 GLU A CA 1
ATOM 2076 C C . GLU A 1 272 ? -18.055 5.531 -20.013 1.00 93.75 272 GLU A C 1
ATOM 2078 O O . GLU A 1 272 ? -18.699 6.040 -20.933 1.00 93.75 272 GLU A O 1
ATOM 2083 N N . ASP A 1 273 ? -17.291 6.224 -19.168 1.00 93.56 273 ASP A N 1
ATOM 2084 C CA . ASP A 1 273 ? -17.200 7.684 -19.132 1.00 93.56 273 ASP A CA 1
ATOM 2085 C C . ASP A 1 273 ? -15.911 8.214 -19.784 1.00 93.56 273 ASP A C 1
ATOM 2087 O O . ASP A 1 273 ? -15.788 9.419 -20.000 1.00 93.56 273 ASP A O 1
ATOM 2091 N N . ASP A 1 274 ? -14.976 7.318 -20.130 1.00 93.81 274 ASP A N 1
ATOM 2092 C CA . ASP A 1 274 ? -13.619 7.649 -20.589 1.00 93.81 274 ASP A CA 1
ATOM 2093 C C . ASP A 1 274 ? -12.894 8.615 -19.629 1.00 93.81 274 ASP A C 1
ATOM 2095 O O . ASP A 1 274 ? -12.167 9.523 -20.032 1.00 93.81 274 ASP A O 1
ATOM 2099 N N . ASP A 1 275 ? -13.135 8.421 -18.331 1.00 96.25 275 ASP A N 1
ATOM 2100 C CA . ASP A 1 275 ? -12.652 9.272 -17.243 1.00 96.25 275 ASP A CA 1
ATOM 2101 C C . ASP A 1 275 ? -12.307 8.419 -16.008 1.00 96.25 275 ASP A C 1
ATOM 2103 O O . ASP A 1 275 ? -12.293 7.186 -16.068 1.00 96.25 275 ASP A O 1
ATOM 2107 N N . TYR A 1 276 ? -11.989 9.060 -14.885 1.00 97.94 276 TYR A N 1
ATOM 2108 C CA . TYR A 1 276 ? -11.547 8.393 -13.668 1.00 97.94 276 TYR A CA 1
ATOM 2109 C C . TYR A 1 276 ? -12.401 8.746 -12.452 1.00 97.94 276 TYR A C 1
ATOM 2111 O O . TYR A 1 276 ? -12.727 9.907 -12.198 1.00 97.94 276 TYR A O 1
ATOM 2119 N N . ASP A 1 277 ? -12.661 7.737 -11.627 1.00 97.25 277 ASP A N 1
ATOM 2120 C CA . ASP A 1 277 ? -13.072 7.918 -10.245 1.00 97.25 277 ASP A CA 1
ATOM 2121 C C . ASP A 1 277 ? -11.838 8.212 -9.376 1.00 97.25 277 ASP A C 1
ATOM 2123 O O . ASP A 1 277 ? -11.100 7.314 -8.950 1.00 97.25 277 ASP A O 1
ATOM 2127 N N . LEU A 1 278 ? -11.619 9.506 -9.131 1.00 95.25 278 LEU A N 1
ATOM 2128 C CA . LEU A 1 278 ? -10.541 10.027 -8.286 1.00 95.25 278 LEU A CA 1
ATOM 2129 C C . LEU A 1 278 ? -10.690 9.617 -6.818 1.00 95.25 278 LEU A C 1
ATOM 2131 O O . LEU A 1 278 ? -9.687 9.508 -6.112 1.00 95.25 278 LEU A O 1
ATOM 2135 N N . ASP A 1 279 ? -11.924 9.432 -6.351 1.00 94.62 279 ASP A N 1
ATOM 2136 C CA . ASP A 1 279 ? -12.198 9.092 -4.961 1.00 94.62 279 ASP A CA 1
ATOM 2137 C C . ASP A 1 279 ? -12.147 7.579 -4.733 1.00 94.62 279 ASP A C 1
ATOM 2139 O O . ASP A 1 279 ? -11.828 7.168 -3.620 1.00 94.62 279 ASP A O 1
ATOM 2143 N N . GLY A 1 280 ? -12.372 6.759 -5.759 1.00 95.19 280 GLY A N 1
ATOM 2144 C CA . GLY A 1 280 ? -12.412 5.298 -5.653 1.00 95.19 280 GLY A CA 1
ATOM 2145 C C . GLY A 1 280 ? -11.068 4.610 -5.387 1.00 95.19 280 GLY A C 1
ATOM 2146 O O . GLY A 1 280 ? -11.057 3.426 -5.059 1.00 95.19 280 GLY A O 1
ATOM 2147 N N . LEU A 1 281 ? -9.928 5.307 -5.501 1.00 98.31 281 LEU A N 1
ATOM 2148 C CA . LEU A 1 281 ? -8.605 4.757 -5.166 1.00 98.31 281 LEU A CA 1
ATOM 2149 C C . LEU A 1 281 ? -8.116 5.264 -3.803 1.00 98.31 281 LEU A C 1
ATOM 2151 O O . LEU A 1 281 ? -7.886 6.460 -3.613 1.00 98.31 281 LEU A O 1
ATOM 2155 N N . LYS A 1 282 ? -7.845 4.345 -2.873 1.00 98.38 282 LYS A N 1
ATOM 2156 C CA . LYS A 1 282 ? -7.230 4.638 -1.570 1.00 98.38 282 LYS A CA 1
ATOM 2157 C C . LYS A 1 282 ? -5.843 4.031 -1.490 1.00 98.38 282 LYS A C 1
ATOM 2159 O O . LYS A 1 282 ? -5.677 2.832 -1.671 1.00 98.38 282 LYS A O 1
ATOM 2164 N N . VAL A 1 283 ? -4.838 4.845 -1.179 1.00 97.75 283 VAL A N 1
ATOM 2165 C CA . VAL A 1 283 ? -3.456 4.370 -1.034 1.00 97.75 283 VAL A CA 1
ATOM 2166 C C . VAL A 1 283 ? -3.088 4.293 0.442 1.00 97.75 283 VAL A C 1
ATOM 2168 O O . VAL A 1 283 ? -2.939 5.318 1.109 1.00 97.75 283 VAL A O 1
ATOM 2171 N N . LEU A 1 284 ? -2.887 3.076 0.940 1.00 98.06 284 LEU A N 1
ATOM 2172 C CA . LEU A 1 284 ? -2.345 2.820 2.269 1.00 98.06 284 LEU A CA 1
ATOM 2173 C C . LEU A 1 284 ? -0.848 2.554 2.147 1.00 98.06 284 LEU A C 1
ATOM 2175 O O . LEU A 1 284 ? -0.405 1.519 1.660 1.00 98.06 284 LEU A O 1
ATOM 2179 N N . ASN A 1 285 ? -0.050 3.530 2.565 1.00 97.12 285 ASN A N 1
ATOM 2180 C CA . ASN A 1 285 ? 1.402 3.450 2.525 1.00 97.12 285 ASN A CA 1
ATOM 2181 C C . ASN A 1 285 ? 1.919 2.772 3.801 1.00 97.12 285 ASN A C 1
ATOM 2183 O O . ASN A 1 285 ? 1.862 3.385 4.867 1.00 97.12 285 ASN A O 1
ATOM 2187 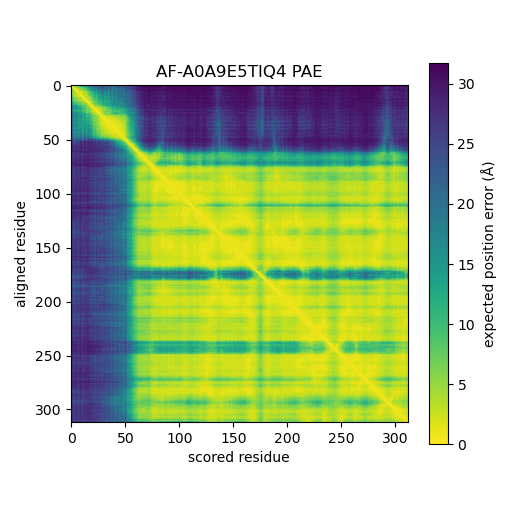N N . VAL A 1 286 ? 2.450 1.550 3.693 1.00 97.00 286 VAL A N 1
ATOM 2188 C CA . VAL A 1 286 ? 2.868 0.712 4.833 1.00 97.00 286 VAL A CA 1
ATOM 2189 C C . VAL A 1 286 ? 4.398 0.537 4.835 1.00 97.00 286 VAL A C 1
ATOM 2191 O O . VAL A 1 286 ? 4.919 -0.509 4.439 1.00 97.00 286 VAL A O 1
ATOM 2194 N N . PRO A 1 287 ? 5.157 1.587 5.210 1.00 94.50 287 PRO A N 1
ATOM 2195 C CA . PRO A 1 287 ? 6.614 1.593 5.151 1.00 94.50 287 PRO A CA 1
ATOM 2196 C C . PRO A 1 287 ? 7.254 0.791 6.288 1.00 94.50 287 PRO A C 1
ATOM 2198 O O . PRO A 1 287 ? 6.651 0.538 7.327 1.00 94.50 287 PRO A O 1
ATOM 2201 N N . VAL A 1 288 ? 8.556 0.544 6.151 1.00 91.94 288 VAL A N 1
ATOM 2202 C CA . VAL A 1 288 ? 9.415 0.107 7.260 1.00 91.94 288 VAL A CA 1
ATOM 2203 C C . VAL A 1 288 ? 10.183 1.303 7.817 1.00 91.94 288 VAL A C 1
ATOM 2205 O O . VAL A 1 288 ? 10.845 2.030 7.063 1.00 91.94 288 VAL A O 1
ATOM 2208 N N . LEU A 1 289 ? 10.140 1.481 9.139 1.00 90.31 289 LEU A N 1
ATOM 2209 C CA . LEU A 1 289 ? 11.027 2.391 9.860 1.00 90.31 289 LEU A CA 1
ATOM 2210 C C . LEU A 1 289 ? 12.344 1.675 10.175 1.00 90.31 289 LEU A C 1
ATOM 2212 O O . LEU A 1 289 ? 12.404 0.823 11.056 1.00 90.31 289 LEU A O 1
ATOM 2216 N N . LYS A 1 290 ? 13.408 2.017 9.447 1.00 85.44 290 LYS A N 1
ATOM 2217 C CA . LYS A 1 290 ? 14.749 1.445 9.648 1.00 85.44 290 LYS A CA 1
ATOM 2218 C C . LYS A 1 290 ? 15.838 2.488 9.454 1.00 85.44 290 LYS A C 1
ATOM 2220 O O . LYS A 1 290 ? 15.632 3.501 8.789 1.00 85.44 290 LYS A O 1
ATOM 2225 N N . THR A 1 291 ? 17.019 2.232 10.009 1.00 85.94 291 THR A N 1
ATOM 2226 C CA . THR A 1 291 ? 18.210 3.048 9.747 1.00 85.94 291 THR A CA 1
ATOM 2227 C C . THR A 1 291 ? 18.598 2.968 8.270 1.00 85.94 291 THR A C 1
ATOM 2229 O O . THR A 1 291 ? 18.516 1.912 7.643 1.00 85.94 291 THR A O 1
ATOM 2232 N N . HIS A 1 292 ? 19.052 4.086 7.708 1.00 86.81 292 HIS A N 1
ATOM 2233 C CA . HIS A 1 292 ? 19.468 4.186 6.315 1.00 86.81 292 HIS A CA 1
ATOM 2234 C C . HIS A 1 292 ? 20.739 5.018 6.183 1.00 86.81 292 HIS A C 1
ATOM 2236 O O . HIS A 1 292 ? 20.780 6.164 6.622 1.00 86.81 292 HIS A O 1
ATOM 2242 N N . MET A 1 293 ? 21.761 4.490 5.508 1.00 83.19 293 MET A N 1
ATOM 2243 C CA . MET A 1 293 ? 23.081 5.133 5.469 1.00 83.19 293 MET A CA 1
ATOM 2244 C C . MET A 1 293 ? 23.090 6.533 4.822 1.00 83.19 293 MET A C 1
ATOM 2246 O O . MET A 1 293 ? 23.906 7.362 5.201 1.00 83.19 293 MET A O 1
ATOM 2250 N N . ILE A 1 294 ? 22.186 6.810 3.871 1.00 83.38 294 ILE A N 1
ATOM 2251 C CA . ILE A 1 294 ? 22.102 8.115 3.176 1.00 83.38 294 ILE A CA 1
ATOM 2252 C C . ILE A 1 294 ? 21.082 9.060 3.827 1.00 83.38 294 ILE A C 1
ATOM 2254 O O . ILE A 1 294 ? 21.291 10.267 3.857 1.00 83.38 294 ILE A O 1
ATOM 2258 N N . TYR A 1 295 ? 19.973 8.523 4.344 1.00 81.56 295 TYR A N 1
ATOM 2259 C CA . TYR A 1 295 ? 18.816 9.322 4.780 1.00 81.56 295 TYR A CA 1
ATOM 2260 C C . TYR A 1 295 ? 18.691 9.383 6.308 1.00 81.56 295 TYR A C 1
ATOM 2262 O O . TYR A 1 295 ? 17.758 9.984 6.829 1.00 81.56 295 TYR A O 1
ATOM 2270 N N . GLY A 1 296 ? 19.606 8.738 7.039 1.00 88.00 296 GLY A N 1
ATOM 2271 C CA . GLY A 1 296 ? 19.510 8.507 8.479 1.00 88.00 296 GLY A CA 1
ATOM 2272 C C . GLY A 1 296 ? 18.493 7.414 8.802 1.00 88.00 296 GLY A C 1
ATOM 2273 O O . GLY A 1 296 ? 18.855 6.382 9.365 1.00 88.00 296 GLY A O 1
ATOM 2274 N N . VAL A 1 297 ? 17.243 7.604 8.376 1.00 88.94 297 VAL A N 1
ATOM 2275 C CA . VAL A 1 297 ? 16.135 6.655 8.537 1.00 88.94 297 VAL A CA 1
ATOM 2276 C C . VAL A 1 297 ? 15.267 6.575 7.278 1.00 88.94 297 VAL A C 1
ATOM 2278 O O . VAL A 1 297 ? 15.234 7.495 6.462 1.00 88.94 297 VAL A O 1
ATOM 2281 N N . THR A 1 298 ? 14.557 5.465 7.106 1.00 89.06 298 THR A N 1
ATOM 2282 C CA . THR A 1 298 ? 13.441 5.330 6.161 1.00 89.06 298 THR A CA 1
ATOM 2283 C C . THR A 1 298 ? 12.117 5.441 6.906 1.00 89.06 298 THR A C 1
ATOM 2285 O O . THR A 1 298 ? 12.058 5.111 8.081 1.00 89.06 298 THR A O 1
ATOM 2288 N N . ALA A 1 299 ? 11.063 5.895 6.232 1.00 89.94 299 ALA A N 1
ATOM 2289 C CA . ALA A 1 299 ? 9.693 5.925 6.748 1.00 89.94 299 ALA A CA 1
ATOM 2290 C C . ALA A 1 299 ? 8.735 6.257 5.587 1.00 89.94 299 ALA A C 1
ATOM 2292 O O . ALA A 1 299 ? 9.096 6.115 4.414 1.00 89.94 299 ALA A O 1
ATOM 2293 N N . SER A 1 300 ? 7.547 6.769 5.907 1.00 91.00 300 SER A N 1
ATOM 2294 C CA . SER A 1 300 ? 6.447 7.037 4.979 1.00 91.00 300 SER A CA 1
ATOM 2295 C C . SER A 1 300 ? 6.846 7.885 3.771 1.00 91.00 300 SER A C 1
ATOM 2297 O O . SER A 1 300 ? 6.542 7.499 2.647 1.00 91.00 300 SER A O 1
ATOM 2299 N N . VAL A 1 301 ? 7.580 8.990 3.966 1.00 90.62 301 VAL A N 1
ATOM 2300 C CA . VAL A 1 301 ? 7.965 9.884 2.855 1.00 90.62 301 VAL A CA 1
ATOM 2301 C C . VAL A 1 301 ? 8.902 9.182 1.878 1.00 90.62 301 VAL A C 1
ATOM 2303 O O . VAL A 1 301 ? 8.626 9.157 0.685 1.00 90.62 301 VAL A O 1
ATOM 2306 N N . LYS A 1 302 ? 9.984 8.556 2.364 1.00 90.69 302 LYS A N 1
ATOM 2307 C CA . LYS A 1 302 ? 10.915 7.825 1.486 1.00 90.69 302 LYS A CA 1
ATOM 2308 C C . LYS A 1 302 ? 10.194 6.701 0.742 1.00 90.69 302 LYS A C 1
ATOM 2310 O O . LYS A 1 302 ? 10.472 6.475 -0.428 1.00 90.69 302 LYS A O 1
ATOM 2315 N N . HIS A 1 303 ? 9.298 6.000 1.428 1.00 93.31 303 HIS A N 1
ATOM 2316 C CA . HIS A 1 303 ? 8.577 4.878 0.849 1.00 93.31 303 HIS A CA 1
ATOM 2317 C C . HIS A 1 303 ? 7.591 5.313 -0.241 1.00 93.31 303 HIS A C 1
ATOM 2319 O O . HIS A 1 303 ? 7.546 4.701 -1.304 1.00 93.31 303 HIS A O 1
ATOM 2325 N N . TYR A 1 304 ? 6.884 6.425 -0.024 1.00 92.38 304 TYR A N 1
ATOM 2326 C CA . TYR A 1 304 ? 6.024 7.038 -1.035 1.00 92.38 304 TYR A CA 1
ATOM 2327 C C . TYR A 1 304 ? 6.831 7.562 -2.231 1.00 92.38 304 TYR A C 1
ATOM 2329 O O . TYR A 1 304 ? 6.462 7.351 -3.380 1.00 92.38 304 TYR A O 1
ATOM 2337 N N . MET A 1 305 ? 7.999 8.159 -1.979 1.00 89.25 305 MET A N 1
ATOM 2338 C CA . MET A 1 305 ? 8.942 8.551 -3.035 1.00 89.25 305 MET A CA 1
ATOM 2339 C C . MET A 1 305 ? 9.558 7.356 -3.780 1.00 89.25 305 MET A C 1
ATOM 2341 O O . MET A 1 305 ? 10.299 7.563 -4.734 1.00 89.25 305 MET A O 1
ATOM 2345 N N . GLY A 1 306 ? 9.266 6.123 -3.359 1.00 88.31 306 GLY A N 1
ATOM 2346 C CA . GLY A 1 306 ? 9.564 4.904 -4.100 1.00 88.31 306 GLY A CA 1
ATOM 2347 C C . GLY A 1 306 ? 8.467 4.496 -5.084 1.00 88.31 306 GLY A C 1
ATOM 2348 O O . GLY A 1 306 ? 8.559 3.402 -5.612 1.00 88.31 306 GLY A O 1
ATOM 2349 N N . VAL A 1 307 ? 7.424 5.303 -5.307 1.00 93.81 307 VAL A N 1
ATOM 2350 C CA . VAL A 1 307 ? 6.403 5.046 -6.342 1.00 93.81 307 VAL A CA 1
ATOM 2351 C C . VAL A 1 307 ? 6.905 5.317 -7.767 1.00 93.81 307 VAL A C 1
ATOM 2353 O O . VAL A 1 307 ? 6.639 4.473 -8.621 1.00 93.81 307 VAL A O 1
ATOM 2356 N N . PRO A 1 308 ? 7.603 6.437 -8.064 1.00 92.19 308 PRO A N 1
ATOM 2357 C CA . PRO A 1 308 ? 8.123 6.695 -9.406 1.00 92.19 308 PRO A CA 1
ATOM 2358 C C . PRO A 1 308 ? 9.067 5.593 -9.883 1.00 92.19 308 PRO A C 1
ATOM 2360 O O . PRO A 1 308 ? 9.751 4.974 -9.068 1.00 92.19 308 PRO A O 1
ATOM 2363 N N . SER A 1 309 ? 9.125 5.389 -11.198 1.00 90.75 309 SER A N 1
ATOM 2364 C CA . SER A 1 309 ? 10.026 4.413 -11.817 1.00 90.75 309 SER A CA 1
ATOM 2365 C C . SER A 1 309 ? 11.475 4.714 -11.432 1.00 90.75 309 SER A C 1
ATOM 2367 O O . SER A 1 309 ? 11.914 5.865 -11.428 1.00 90.75 309 SER A O 1
ATOM 2369 N N . ASP A 1 310 ? 12.225 3.668 -11.110 1.00 84.56 310 ASP A N 1
ATOM 2370 C CA . ASP A 1 310 ? 13.660 3.720 -10.843 1.00 84.56 310 ASP A CA 1
ATOM 2371 C C . ASP A 1 310 ? 14.505 3.643 -12.133 1.00 84.56 310 ASP A C 1
ATOM 2373 O O . ASP A 1 310 ? 15.740 3.677 -12.075 1.00 84.56 310 ASP A O 1
ATOM 2377 N N . LYS A 1 311 ? 13.848 3.549 -13.299 1.00 85.69 311 LYS A N 1
ATOM 2378 C CA . LYS A 1 311 ? 14.469 3.374 -14.621 1.00 85.69 311 LYS A CA 1
ATOM 2379 C C . LYS A 1 311 ? 14.246 4.524 -15.596 1.00 85.69 311 LYS A C 1
ATOM 2381 O O . LYS A 1 311 ? 15.028 4.630 -16.545 1.00 85.69 311 LYS A O 1
ATOM 2386 N N . LEU A 1 312 ? 13.207 5.333 -15.391 1.00 84.19 312 LEU A N 1
ATOM 2387 C CA . LEU A 1 312 ? 12.724 6.347 -16.339 1.00 84.19 312 LEU A CA 1
ATOM 2388 C C . LEU A 1 312 ? 12.996 7.786 -15.888 1.00 84.19 312 LEU A C 1
ATOM 2390 O O . LEU A 1 312 ? 12.858 8.079 -14.680 1.00 84.19 312 LEU A O 1
#

Foldseek 3Di:
DPVVVVVCCVPVVVVVPDPDVPVVCVVCVVVVVVVVVVVVVVVVVVVVVVPPDDPVPPDPPFPDDDDDDDPDPDDDDDFDDTPDQLLDCRVVVSLQSCLVVVAAQEQDVDDD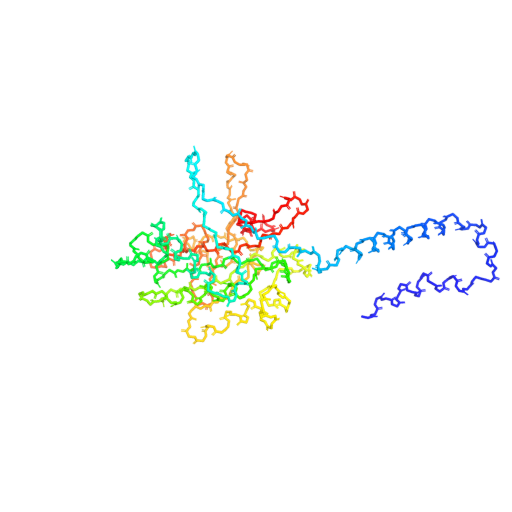SVYYPNHQDYLAAEEEEEWQQLEAALRTFALSNVLSVVVVSCVRVVGRDHAYEYEYQQLACSGPVSGGGDQADQHHHHPPSRDGNQRSQVVCVVPGRGYYDYCPVALPPAFDDVLVVTQDWHKDWDPDQDVVPRDIFIATWDATPVGWTATVQQGTQDVVVSGHDNSRYHYRYRYRWDQDPPPRTDDRVVRVVSRTRSHD

Nearest PDB structures (foldseek):
  4ce0-assembly1_A-2  TM=4.016E-01  e=5.374E-01  Saccharopolyspora spinosa
  9g3z-assembly1_b  TM=4.442E-01  e=1.626E+00  Sus scrofa
  4h41-assembly1_C  TM=3.450E-01  e=2.212E+00  Bacteroides thetaiotaomicron VPI-5482
  3sz0-assembly1_A  TM=3.549E-01  e=4.627E+00  Acidithiobacillus ferrooxidans ATCC 23270

pLDDT: mean 86.17, std 15.9, range [37.06, 98.94]

Sequence (312 aa):
AANANIWAATYVFPLLSVDNWKSFLERRWKPLAVIVVIVALSAGYMSIRRGGLDDDQMSRDILSLTPMEASGTPQSNIYAVSGTDGADDGVEALIELMAENRQPFYRSAEEDGLKGPSGLIDAGDVVLIKVNSQWDERGGTNTDLVKSLIETLLAHPDGFKGEIVVADNGQDQYGGAGSGGSLDWELNNAVDRGQSIQDVVDAFSDKHRVSTYLWDEITSNVVQEFAEGDMEDGYVVATKVINSTGTLVSYPKFTTPYGTRVSFKYGVYVPEDDDYDLDGLKVLNVPVLKTHMIYGVTASVKHYMGVPSDKL

Mean predicted aligned error: 11.27 Å

Secondary structure (DSSP, 8-state):
--HHHHHHHHHTHHHHT-S-HHHHHHHHHHHHHHHHHHHHHHHHHHHHHHTS--GGG-------------SSSS--------S--SSSTHHHHHHHHHHHTT--SEE-SS-SSSEETT-SEETT-EEEEE---SSSBTTSPPHHHHHHHHHHHHT-TT---SEEEEEE-TTGGGSTTSS---S--S-BSSS-TT--HHHHHHHHHTTS-EEEEEGGGTTT-B---GGGT--S-EEEEPSS-BTTTTB--EEEEEE-TTS-EEETTTEEEETTTTEEESSSEEEEE----EEETTTEEE-HHHHHTTSS-S--

Radius of gyration: 25.86 Å; Cα contacts (8 Å, |Δi|>4): 519; chains: 1; bounding box: 89×50×51 Å